Protein AF-0000000077103393 (afdb_homodimer)

Structure (mmCIF, N/CA/C/O backbone):
data_AF-0000000077103393-model_v1
#
loop_
_entity.id
_entity.type
_entity.pdbx_description
1 polymer "bis(5'-nucleosyl)-tetraphosphatase (symmetrical)"
#
loop_
_atom_site.group_PDB
_atom_site.id
_atom_site.type_symbol
_atom_site.label_atom_id
_atom_site.label_alt_id
_atom_site.label_comp_id
_atom_site.label_asym_id
_atom_site.label_entity_id
_atom_site.label_seq_id
_atom_site.pdbx_PDB_ins_code
_atom_site.Cartn_x
_atom_site.Cartn_y
_atom_site.Cartn_z
_atom_site.occupancy
_atom_site.B_iso_or_equiv
_atom_site.auth_seq_id
_atom_site.auth_comp_id
_atom_site.auth_asym_id
_atom_site.auth_atom_id
_atom_site.pdbx_PDB_model_num
ATOM 1 N N . MET A 1 1 ? 1.095 30.625 24.031 1 81.44 1 MET A N 1
ATOM 2 C CA . MET A 1 1 ? 1.632 31.484 22.984 1 81.44 1 MET A CA 1
ATOM 3 C C . MET A 1 1 ? 0.532 31.922 22.031 1 81.44 1 MET A C 1
ATOM 5 O O . MET A 1 1 ? -0.378 31.156 21.719 1 81.44 1 MET A O 1
ATOM 9 N N . LYS A 1 2 ? 0.61 33.188 21.703 1 92.56 2 LYS A N 1
ATOM 10 C CA . LYS A 1 2 ? -0.377 33.719 20.766 1 92.56 2 LYS A CA 1
ATOM 11 C C . LYS A 1 2 ? -0.047 33.312 19.328 1 92.56 2 LYS A C 1
ATOM 13 O O . LYS A 1 2 ? 1.122 33.125 18.984 1 92.56 2 LYS A O 1
ATOM 18 N N . LEU A 1 3 ? -1.068 33.094 18.578 1 95.81 3 LEU A N 1
ATOM 19 C CA . LEU A 1 3 ? -0.893 32.719 17.172 1 95.81 3 LEU A CA 1
ATOM 20 C C . LEU A 1 3 ? 0.009 33.719 16.453 1 95.81 3 LEU A C 1
ATOM 22 O O . LEU A 1 3 ? 0.812 33.344 15.602 1 95.81 3 LEU A O 1
ATOM 26 N N . THR A 1 4 ? -0.081 35 16.812 1 96.62 4 THR A N 1
ATOM 27 C CA . THR A 1 4 ? 0.738 36.031 16.203 1 96.62 4 THR A CA 1
ATOM 28 C C . THR A 1 4 ? 2.221 35.75 16.453 1 96.62 4 THR A C 1
ATOM 30 O O . THR A 1 4 ? 3.053 35.969 15.57 1 96.62 4 THR A O 1
ATOM 33 N N . ASP A 1 5 ? 2.559 35.375 17.609 1 97.19 5 ASP A N 1
ATOM 34 C CA . ASP A 1 5 ? 3.938 35.062 17.953 1 97.19 5 ASP A CA 1
ATOM 35 C C . ASP A 1 5 ? 4.418 33.812 17.203 1 97.19 5 ASP A C 1
ATOM 37 O O . ASP A 1 5 ? 5.578 33.75 16.781 1 97.19 5 ASP A O 1
ATOM 41 N N . ILE A 1 6 ? 3.541 32.875 17.078 1 98.19 6 ILE A N 1
ATOM 42 C CA . ILE A 1 6 ? 3.857 31.672 16.344 1 98.19 6 ILE A CA 1
ATOM 43 C C . ILE A 1 6 ? 4.156 32 14.891 1 98.19 6 ILE A C 1
ATOM 45 O O . ILE A 1 6 ? 5.172 31.578 14.336 1 98.19 6 ILE A O 1
ATOM 49 N N . LYS A 1 7 ? 3.299 32.812 14.297 1 98.44 7 LYS A N 1
ATOM 50 C CA . LYS A 1 7 ? 3.488 33.219 12.914 1 98.44 7 LYS A CA 1
ATOM 51 C C . LYS A 1 7 ? 4.812 33.938 12.727 1 98.44 7 LYS A C 1
ATOM 53 O O . LYS A 1 7 ? 5.52 33.719 11.742 1 98.44 7 LYS A O 1
ATOM 58 N N . LYS A 1 8 ? 5.156 34.75 13.672 1 98.19 8 LYS A N 1
ATOM 59 C CA . LYS A 1 8 ? 6.418 35.469 13.609 1 98.19 8 LYS A CA 1
ATOM 60 C C . LYS A 1 8 ? 7.609 34.531 13.664 1 98.19 8 LYS A C 1
ATOM 62 O O . LYS A 1 8 ? 8.562 34.656 12.891 1 98.19 8 LYS A O 1
ATOM 67 N N . ASP A 1 9 ? 7.551 33.625 14.578 1 98.31 9 ASP A N 1
ATOM 68 C CA . ASP A 1 9 ? 8.633 32.656 14.688 1 98.31 9 ASP A CA 1
ATOM 69 C C . ASP A 1 9 ? 8.758 31.828 13.414 1 98.31 9 ASP A C 1
ATOM 71 O O . ASP A 1 9 ? 9.859 31.594 12.93 1 98.31 9 ASP A O 1
ATOM 75 N N . LEU A 1 10 ? 7.59 31.359 12.859 1 98.56 10 LEU A N 1
ATOM 76 C CA . LEU A 1 10 ? 7.59 30.562 11.641 1 98.56 10 LEU A CA 1
ATOM 77 C C . LEU A 1 10 ? 8.164 31.344 10.469 1 98.56 10 LEU A C 1
ATOM 79 O O . LEU A 1 10 ? 8.859 30.781 9.617 1 98.56 10 LEU A O 1
ATOM 83 N N . LYS A 1 11 ? 7.84 32.625 10.43 1 98.31 11 LYS A N 1
ATOM 84 C CA . LYS A 1 11 ? 8.367 33.469 9.367 1 98.31 11 LYS A CA 1
ATOM 85 C C . LYS A 1 11 ? 9.891 33.5 9.391 1 98.31 11 LYS A C 1
ATOM 87 O O . LYS A 1 11 ? 10.531 33.594 8.344 1 98.31 11 LYS A O 1
ATOM 92 N N . ASN A 1 12 ? 10.477 33.438 10.547 1 97.69 12 ASN A N 1
ATOM 93 C CA . ASN A 1 12 ? 11.922 33.438 10.711 1 97.69 12 ASN A CA 1
ATOM 94 C C . ASN A 1 12 ? 12.523 32.062 10.453 1 97.69 12 ASN A C 1
ATOM 96 O O . ASN A 1 12 ? 13.664 31.953 10 1 97.69 12 ASN A O 1
ATOM 100 N N . ARG A 1 13 ? 11.773 31.078 10.648 1 97.25 13 ARG A N 1
ATOM 101 C CA . ARG A 1 13 ? 12.273 29.703 10.641 1 97.25 13 ARG A CA 1
ATOM 102 C C . ARG A 1 13 ? 12.148 29.094 9.25 1 97.25 13 ARG A C 1
ATOM 104 O O . ARG A 1 13 ? 12.961 28.25 8.867 1 97.25 13 ARG A O 1
ATOM 111 N N . LEU A 1 14 ? 11.148 29.469 8.523 1 98.5 14 LEU A N 1
ATOM 112 C CA . LEU A 1 14 ? 10.828 28.844 7.25 1 98.5 14 LEU A CA 1
ATOM 113 C C . LEU A 1 14 ? 11.172 29.75 6.082 1 98.5 14 LEU A C 1
ATOM 115 O O . LEU A 1 14 ? 11.172 30.984 6.227 1 98.5 14 LEU A O 1
ATOM 119 N N . SER A 1 15 ? 11.422 29.141 4.988 1 98.69 15 SER A N 1
ATOM 120 C CA . SER A 1 15 ? 11.516 29.906 3.756 1 98.69 15 SER A CA 1
ATOM 121 C C . SER A 1 15 ? 10.195 30.594 3.438 1 98.69 15 SER A C 1
ATOM 123 O O . SER A 1 15 ? 9.141 30.203 3.955 1 98.69 15 SER A O 1
ATOM 125 N N . GLU A 1 16 ? 10.25 31.609 2.637 1 98.38 16 GLU A N 1
ATOM 126 C CA . GLU A 1 16 ? 9.039 32.312 2.232 1 98.38 16 GLU A CA 1
ATOM 127 C C . GLU A 1 16 ? 8.031 31.359 1.591 1 98.38 16 GLU A C 1
ATOM 129 O O . GLU A 1 16 ? 6.832 31.438 1.879 1 98.38 16 GLU A O 1
ATOM 134 N N . ARG A 1 17 ? 8.477 30.531 0.764 1 98.19 17 ARG A N 1
ATOM 135 C CA . ARG A 1 17 ? 7.617 29.578 0.087 1 98.19 17 ARG A CA 1
ATOM 136 C C . ARG A 1 17 ? 6.91 28.672 1.092 1 98.19 17 ARG A C 1
ATOM 138 O O . ARG A 1 17 ? 5.699 28.469 1.005 1 98.19 17 ARG A O 1
ATOM 145 N N . ARG A 1 18 ? 7.672 28.125 2.027 1 98.69 18 ARG A N 1
ATOM 146 C CA . ARG A 1 18 ? 7.098 27.219 3.021 1 98.69 18 ARG A CA 1
ATOM 147 C C . ARG A 1 18 ? 6.141 27.969 3.945 1 98.69 18 ARG A C 1
ATOM 149 O O . ARG A 1 18 ? 5.129 27.422 4.379 1 98.69 18 ARG A O 1
ATOM 156 N N . TYR A 1 19 ? 6.508 29.219 4.246 1 98.69 19 TYR A N 1
ATOM 157 C CA . TYR A 1 19 ? 5.633 30.047 5.066 1 98.69 19 TYR A CA 1
ATOM 158 C C . TYR A 1 19 ? 4.289 30.266 4.383 1 98.69 19 TYR A C 1
ATOM 160 O O . TYR A 1 19 ? 3.236 30.094 5.004 1 98.69 19 TYR A O 1
ATOM 168 N N . VAL A 1 20 ? 4.324 30.594 3.148 1 98.69 20 VAL A N 1
ATOM 169 C CA . VAL A 1 20 ? 3.109 30.797 2.363 1 98.69 20 VAL A CA 1
ATOM 170 C C . VAL A 1 20 ? 2.311 29.5 2.305 1 98.69 20 VAL A C 1
ATOM 172 O O . VAL A 1 20 ? 1.085 29.5 2.447 1 98.69 20 VAL A O 1
ATOM 175 N N . HIS A 1 21 ? 2.969 28.391 2.125 1 98.75 21 HIS A N 1
ATOM 176 C CA . HIS A 1 21 ? 2.322 27.078 2.15 1 98.75 21 HIS A CA 1
ATOM 177 C C . HIS A 1 21 ? 1.614 26.844 3.479 1 98.75 21 HIS A C 1
ATOM 179 O O . HIS A 1 21 ? 0.458 26.422 3.504 1 98.75 21 HIS A O 1
ATOM 185 N N . SER A 1 22 ? 2.293 27.109 4.547 1 98.88 22 SER A N 1
ATOM 186 C CA . SER A 1 22 ? 1.713 26.906 5.871 1 98.88 22 SER A CA 1
ATOM 187 C C . SER A 1 22 ? 0.477 27.781 6.07 1 98.88 22 SER A C 1
ATOM 189 O O . SER A 1 22 ? -0.515 27.328 6.652 1 98.88 22 SER A O 1
ATOM 191 N N . ALA A 1 23 ? 0.562 29.031 5.57 1 98.88 23 ALA A N 1
ATOM 192 C CA . ALA A 1 23 ? -0.593 29.922 5.637 1 98.88 23 ALA A CA 1
ATOM 193 C C . ALA A 1 23 ? -1.772 29.359 4.855 1 98.88 23 ALA A C 1
ATOM 195 O O . ALA A 1 23 ? -2.916 29.422 5.309 1 98.88 23 ALA A O 1
ATOM 196 N N . GLY A 1 24 ? -1.471 28.859 3.701 1 98.88 24 GLY A N 1
ATOM 197 C CA . GLY A 1 24 ? -2.5 28.219 2.893 1 98.88 24 GLY A CA 1
ATOM 198 C C . GLY A 1 24 ? -3.119 27.016 3.559 1 98.88 24 GLY A C 1
ATOM 199 O O . GLY A 1 24 ? -4.332 26.812 3.486 1 98.88 24 GLY A O 1
ATOM 200 N N . VAL A 1 25 ? -2.301 26.188 4.219 1 98.94 25 VAL A N 1
ATOM 201 C CA . VAL A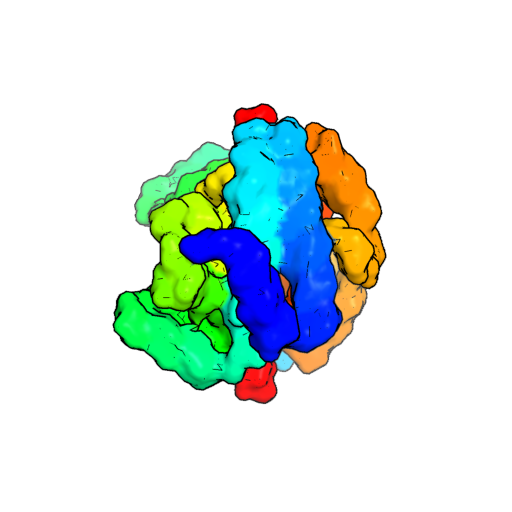 1 25 ? -2.793 25.016 4.926 1 98.94 25 VAL A CA 1
ATOM 202 C C . VAL A 1 25 ? -3.674 25.453 6.098 1 98.94 25 VAL A C 1
ATOM 204 O O . VAL A 1 25 ? -4.746 24.875 6.32 1 98.94 25 VAL A O 1
ATOM 207 N N . ALA A 1 26 ? -3.203 26.469 6.816 1 98.94 26 ALA A N 1
ATOM 208 C CA . ALA A 1 26 ? -3.971 27 7.945 1 98.94 26 ALA A CA 1
ATOM 209 C C . ALA A 1 26 ? -5.348 27.469 7.492 1 98.94 26 ALA A C 1
ATOM 211 O O . ALA A 1 26 ? -6.363 27.125 8.102 1 98.94 26 ALA A O 1
ATOM 212 N N . ALA A 1 27 ? -5.375 28.203 6.418 1 98.88 27 ALA A N 1
ATOM 213 C CA . ALA A 1 27 ? -6.637 28.719 5.895 1 98.88 27 ALA A CA 1
ATOM 214 C C . ALA A 1 27 ? -7.543 27.594 5.422 1 98.88 27 ALA A C 1
ATOM 216 O O . ALA A 1 27 ? -8.742 27.578 5.715 1 98.88 27 ALA A O 1
ATOM 217 N N . SER A 1 28 ? -7.023 26.656 4.676 1 98.94 28 SER A N 1
ATOM 218 C CA . SER A 1 28 ? -7.785 25.516 4.188 1 98.94 28 SER A CA 1
ATOM 219 C C . SER A 1 28 ? -8.32 24.672 5.34 1 98.94 28 SER A C 1
ATOM 221 O O . SER A 1 28 ? -9.461 24.219 5.301 1 98.94 28 SER A O 1
ATOM 223 N N . ALA A 1 29 ? -7.473 24.5 6.355 1 98.94 29 ALA A N 1
ATOM 224 C CA . ALA A 1 29 ? -7.883 23.734 7.527 1 98.94 29 ALA A CA 1
ATOM 225 C C . ALA A 1 29 ? -9.039 24.406 8.258 1 98.94 29 ALA A C 1
ATOM 227 O O . ALA A 1 29 ? -9.977 23.75 8.703 1 98.94 29 ALA A O 1
ATOM 228 N N . TYR A 1 30 ? -8.914 25.734 8.367 1 98.94 30 TYR A N 1
ATOM 229 C CA . TYR A 1 30 ? -9.984 26.516 8.969 1 98.94 30 TYR A CA 1
ATOM 230 C C . TYR A 1 30 ? -11.312 26.266 8.25 1 98.94 30 TYR A C 1
ATOM 232 O O . TYR A 1 30 ? -12.32 25.953 8.891 1 98.94 30 TYR A O 1
ATOM 240 N N . ILE A 1 31 ? -11.328 26.344 6.996 1 98.88 31 ILE A N 1
ATOM 241 C CA . ILE A 1 31 ? -12.523 26.219 6.168 1 98.88 31 ILE A CA 1
ATOM 242 C C . ILE A 1 31 ? -13.07 24.797 6.289 1 98.88 31 ILE A C 1
ATOM 244 O O . ILE A 1 31 ? -14.273 24.609 6.469 1 98.88 31 ILE A O 1
ATOM 248 N N . LEU A 1 32 ? -12.227 23.797 6.176 1 98.94 32 LEU A N 1
ATOM 249 C CA . LEU A 1 32 ? -12.648 22.406 6.293 1 98.94 32 LEU A CA 1
ATOM 250 C C . LEU A 1 32 ? -13.242 22.125 7.672 1 98.94 32 LEU A C 1
ATOM 252 O O . LEU A 1 32 ? -14.234 21.406 7.789 1 98.94 32 LEU A O 1
ATOM 256 N N . ALA A 1 33 ? -12.57 22.688 8.719 1 98.88 33 ALA A N 1
ATOM 257 C CA . ALA A 1 33 ? -13.062 22.5 10.086 1 98.88 33 ALA A CA 1
ATOM 258 C C . ALA A 1 33 ? -14.469 23.062 10.242 1 98.88 33 ALA A C 1
ATOM 260 O O . ALA A 1 33 ? -15.328 22.453 10.883 1 98.88 33 ALA A O 1
ATOM 261 N N . GLU A 1 34 ? -14.664 24.219 9.688 1 98.81 34 GLU A N 1
ATOM 262 C CA . GLU A 1 34 ? -16 24.812 9.711 1 98.81 34 GLU A CA 1
ATOM 263 C C . GLU A 1 34 ? -17.016 23.891 9.031 1 98.81 34 GLU A C 1
ATOM 265 O O . GLU A 1 34 ? -18.109 23.672 9.555 1 98.81 34 GLU A O 1
ATOM 270 N N . LYS A 1 35 ? -16.703 23.422 7.992 1 98.69 35 LYS A N 1
ATOM 271 C CA . LYS A 1 35 ? -17.609 22.625 7.172 1 98.69 35 LYS A CA 1
ATOM 272 C C . LYS A 1 35 ? -17.922 21.281 7.836 1 98.69 35 LYS A C 1
ATOM 274 O O . LYS A 1 35 ? -19.062 20.812 7.781 1 98.69 35 LYS A O 1
ATOM 279 N N . TYR A 1 36 ? -16.969 20.656 8.414 1 98.69 36 TYR A N 1
ATOM 280 C CA . TYR A 1 36 ? -17.141 19.266 8.836 1 98.69 36 TYR A CA 1
ATOM 281 C C . TYR A 1 36 ? -17.297 19.172 10.344 1 98.69 36 TYR A C 1
ATOM 283 O O . TYR A 1 36 ? -17.312 18.078 10.906 1 98.69 36 TYR A O 1
ATOM 291 N N . GLY A 1 37 ? -17.344 20.312 11.023 1 98.5 37 GLY A N 1
ATOM 292 C CA . GLY A 1 37 ? -17.781 20.328 12.414 1 98.5 37 GLY A CA 1
ATOM 293 C C . GLY A 1 37 ? -16.641 20.156 13.398 1 98.5 37 GLY A C 1
ATOM 294 O O . GLY A 1 37 ? -16.75 19.406 14.359 1 98.5 37 GLY A O 1
ATOM 295 N N . TYR A 1 38 ? -15.516 20.828 13.141 1 98.69 38 TYR A N 1
ATOM 296 C CA . TYR A 1 38 ? -14.414 20.906 14.102 1 98.69 38 TYR A CA 1
ATOM 297 C C . TYR A 1 38 ? -14.148 22.344 14.5 1 98.69 38 TYR A C 1
ATOM 299 O O . TYR A 1 38 ? -14.672 23.281 13.883 1 98.69 38 TYR A O 1
ATOM 307 N N . ASN A 1 39 ? -13.438 22.531 15.57 1 98.75 39 ASN A N 1
ATOM 308 C CA . ASN A 1 39 ? -13.039 23.875 15.984 1 98.75 39 ASN A CA 1
ATOM 309 C C . ASN A 1 39 ? -12.102 24.516 14.969 1 98.75 39 ASN A C 1
ATOM 311 O O . ASN A 1 39 ? -10.953 24.094 14.82 1 98.75 39 ASN A O 1
ATOM 315 N N . PRO A 1 40 ? -12.555 25.5 14.25 1 98.81 40 PRO A N 1
ATOM 316 C CA . PRO A 1 40 ? -11.766 26.078 13.164 1 98.81 40 PRO A CA 1
ATOM 317 C C . PRO A 1 40 ? -10.453 26.688 13.648 1 98.81 40 PRO A C 1
ATOM 319 O O . PRO A 1 40 ? -9.438 26.625 12.953 1 98.81 40 PRO A O 1
ATOM 322 N N . LYS A 1 41 ? -10.461 27.312 14.789 1 98.56 41 LYS A N 1
ATOM 323 C CA . LYS A 1 41 ? -9.258 27.969 15.297 1 98.56 41 LYS A CA 1
ATOM 324 C C . LYS A 1 41 ? -8.188 26.938 15.648 1 98.56 41 LYS A C 1
ATOM 326 O O . LYS A 1 41 ? -6.992 27.188 15.453 1 98.56 41 LYS A O 1
ATOM 331 N N . LYS A 1 42 ? -8.625 25.812 16.188 1 98.5 42 LYS A N 1
ATOM 332 C CA . LYS A 1 42 ? -7.695 24.719 16.453 1 98.5 42 LYS A CA 1
ATOM 333 C C . LYS A 1 42 ? -7.102 24.172 15.148 1 98.5 42 LYS A C 1
ATOM 335 O O . LYS A 1 42 ? -5.898 23.922 15.07 1 98.5 42 LYS A O 1
ATOM 340 N N . ALA A 1 43 ? -7.941 24.031 14.148 1 98.94 43 ALA A N 1
ATOM 341 C CA . ALA A 1 43 ? -7.484 23.547 12.852 1 98.94 43 ALA A CA 1
ATOM 342 C C . ALA A 1 43 ? -6.5 24.516 12.211 1 98.94 43 ALA A C 1
ATOM 344 O O . ALA A 1 43 ? -5.484 24.109 11.648 1 98.94 43 ALA A O 1
ATOM 345 N N . GLU A 1 44 ? -6.844 25.797 12.305 1 98.94 44 GLU A N 1
ATOM 346 C CA . GLU A 1 44 ? -5.953 26.828 11.789 1 98.94 44 GLU A CA 1
ATOM 347 C C . GLU A 1 44 ? -4.578 26.75 12.445 1 98.94 44 GLU A C 1
ATOM 349 O O . GLU A 1 44 ? -3.553 26.797 11.766 1 98.94 44 GLU A O 1
ATOM 354 N N . LEU A 1 45 ? -4.605 26.625 13.734 1 98.88 45 LEU A N 1
ATOM 355 C CA . LEU A 1 45 ? -3.361 26.547 14.492 1 98.88 45 LEU A CA 1
ATOM 356 C C . LEU A 1 45 ? -2.537 25.344 14.062 1 98.88 45 LEU A C 1
ATOM 358 O O . LEU A 1 45 ? -1.333 25.453 13.828 1 98.88 45 LEU A O 1
ATOM 362 N N . ALA A 1 46 ? -3.148 24.172 13.93 1 98.94 46 ALA A N 1
ATOM 363 C CA . ALA A 1 46 ? -2.467 22.969 13.469 1 98.94 46 ALA A CA 1
ATOM 364 C C . ALA A 1 46 ? -1.896 23.172 12.07 1 98.94 46 ALA A C 1
ATOM 366 O O . ALA A 1 46 ? -0.785 22.719 11.773 1 98.94 46 ALA A O 1
ATOM 367 N N . GLY A 1 47 ? -2.668 23.812 11.219 1 98.94 47 GLY A N 1
ATOM 368 C CA . GLY A 1 47 ? -2.211 24.109 9.867 1 98.94 47 GLY A CA 1
ATOM 369 C C . GLY A 1 47 ? -0.946 24.953 9.836 1 98.94 47 GLY A C 1
ATOM 370 O O . GLY A 1 47 ? -0.021 24.656 9.07 1 98.94 47 GLY A O 1
ATOM 371 N N . TRP A 1 48 ? -0.893 25.969 10.68 1 98.88 48 TRP A N 1
ATOM 372 C CA . TRP A 1 48 ? 0.294 26.812 10.766 1 98.88 48 TRP A CA 1
ATOM 373 C C . TRP A 1 48 ? 1.504 26 11.227 1 98.88 48 TRP A C 1
ATOM 375 O O . TRP A 1 48 ? 2.619 26.219 10.75 1 98.88 48 TRP A O 1
ATOM 385 N N . LEU A 1 49 ? 1.312 25.031 12.047 1 98.88 49 LEU A N 1
ATOM 386 C CA . LEU A 1 49 ? 2.424 24.391 12.758 1 98.88 49 LEU A CA 1
ATOM 387 C C . LEU A 1 49 ? 2.82 23.078 12.086 1 98.88 49 LEU A C 1
ATOM 389 O O . LEU A 1 49 ? 3.875 22.516 12.391 1 98.88 49 LEU A O 1
ATOM 393 N N . HIS A 1 50 ? 2.021 22.547 11.125 1 98.94 50 HIS A N 1
ATOM 394 C CA . HIS A 1 50 ? 2.209 21.188 10.641 1 98.94 50 HIS A CA 1
ATOM 395 C C . HIS A 1 50 ? 3.615 20.984 10.086 1 98.94 50 HIS A C 1
ATOM 397 O O . HIS A 1 50 ? 4.199 19.906 10.227 1 98.94 50 HIS A O 1
ATOM 403 N N . ASP A 1 51 ? 4.164 22.031 9.539 1 98.81 51 ASP A N 1
ATOM 404 C CA . ASP A 1 51 ? 5.453 21.953 8.852 1 98.81 51 ASP A CA 1
ATOM 405 C C . ASP A 1 51 ? 6.52 22.75 9.609 1 98.81 51 ASP A C 1
ATOM 407 O O . ASP A 1 51 ? 7.516 23.188 9.023 1 98.81 51 ASP A O 1
ATOM 411 N N . CYS A 1 52 ? 6.418 22.969 10.922 1 98.75 52 CYS A N 1
ATOM 412 C CA . CYS A 1 52 ? 7.336 23.797 11.68 1 98.75 52 CYS A CA 1
ATOM 413 C C . CYS A 1 52 ? 8.727 23.188 11.727 1 98.75 52 CYS A C 1
ATOM 415 O O . CYS A 1 52 ? 9.719 23.891 11.93 1 98.75 52 CYS A O 1
ATOM 417 N N . ALA A 1 53 ? 8.828 21.906 11.438 1 98.75 53 ALA A N 1
ATOM 418 C CA . ALA A 1 53 ? 10.133 21.234 11.461 1 98.75 53 ALA A CA 1
ATOM 419 C C . ALA A 1 53 ? 10.594 20.891 10.047 1 98.75 53 ALA A C 1
ATOM 421 O O . ALA A 1 53 ? 11.672 20.312 9.867 1 98.75 53 ALA A O 1
ATOM 422 N N . LYS A 1 54 ? 9.828 21.203 9.008 1 98.62 54 LYS A N 1
ATOM 423 C CA . LYS A 1 54 ? 9.992 20.703 7.641 1 98.62 54 LYS A CA 1
ATOM 424 C C . LYS A 1 54 ? 11.375 21.031 7.098 1 98.62 54 LYS A C 1
ATOM 426 O O . LYS A 1 54 ? 11.953 20.25 6.336 1 98.62 54 LYS A O 1
ATOM 431 N N . GLU A 1 55 ? 11.922 22.156 7.441 1 98.69 55 GLU A N 1
ATOM 432 C CA . GLU A 1 55 ? 13.156 22.609 6.801 1 98.69 55 GLU A CA 1
ATOM 433 C C . GLU A 1 55 ? 14.352 22.453 7.738 1 98.69 55 GLU A C 1
ATOM 435 O O . GLU A 1 55 ? 15.406 23.047 7.508 1 98.69 55 GLU A O 1
ATOM 440 N N . MET A 1 56 ? 14.195 21.672 8.82 1 98.31 56 MET A N 1
ATOM 441 C CA . MET A 1 56 ? 15.305 21.297 9.695 1 98.31 56 MET A CA 1
ATOM 442 C C . MET A 1 56 ? 16.156 20.188 9.07 1 98.31 56 MET A C 1
ATOM 444 O O . MET A 1 56 ? 15.664 19.438 8.234 1 98.31 56 MET A O 1
ATOM 448 N N . LYS A 1 57 ? 17.438 20.156 9.484 1 98.25 57 LYS A N 1
ATOM 449 C CA . LYS A 1 57 ? 18.312 19.062 9.078 1 98.25 57 LYS A CA 1
ATOM 450 C C . LYS A 1 57 ? 17.844 17.75 9.719 1 98.25 57 LYS A C 1
ATOM 452 O O . LYS A 1 57 ? 17.281 17.75 10.805 1 98.25 57 LYS A O 1
ATOM 457 N N . LEU A 1 58 ? 18.062 16.703 9.016 1 98.69 58 LEU A N 1
ATOM 458 C CA . LEU A 1 58 ? 17.672 15.383 9.508 1 98.69 58 LEU A CA 1
ATOM 459 C C . LEU A 1 58 ? 18.219 15.141 10.914 1 98.69 58 LEU A C 1
ATOM 461 O O . LEU A 1 58 ? 17.484 14.703 11.805 1 98.69 58 LEU A O 1
ATOM 465 N N . GLU A 1 59 ? 19.469 15.469 11.117 1 98.56 59 GLU A N 1
ATOM 466 C CA . GLU A 1 59 ? 20.125 15.227 12.398 1 98.56 59 GLU A CA 1
ATOM 467 C C . GLU A 1 59 ? 19.453 16.016 13.516 1 98.56 59 GLU A C 1
ATOM 469 O O . GLU A 1 59 ? 19.344 15.539 14.648 1 98.56 59 GLU A O 1
ATOM 474 N N . GLU A 1 60 ? 19.031 17.219 13.242 1 98.62 60 GLU A N 1
ATOM 475 C CA . GLU A 1 60 ? 18.328 18.047 14.227 1 98.62 60 GLU A CA 1
ATOM 476 C C . GLU A 1 60 ? 17 17.422 14.625 1 98.62 60 GLU A C 1
ATOM 478 O O . GLU A 1 60 ? 16.641 17.422 15.805 1 98.62 60 GLU A O 1
ATOM 483 N N . MET A 1 61 ? 16.312 16.953 13.625 1 98.75 61 MET A N 1
ATOM 484 C CA . MET A 1 61 ? 15.039 16.297 13.898 1 98.75 61 MET A CA 1
ATOM 485 C C . MET A 1 61 ? 15.242 15.031 14.727 1 98.75 61 MET A C 1
ATOM 487 O O . MET A 1 61 ? 14.477 14.75 15.648 1 98.75 61 MET A O 1
ATOM 491 N N . GLN A 1 62 ? 16.25 14.258 14.359 1 98.62 62 GLN A N 1
ATOM 492 C CA . GLN A 1 62 ? 16.562 13.055 15.117 1 98.62 62 GLN A CA 1
ATOM 493 C C . GLN A 1 62 ? 16.891 13.391 16.578 1 98.62 62 GLN A C 1
ATOM 495 O O . GLN A 1 62 ? 16.469 12.672 17.484 1 98.62 62 GLN A O 1
ATOM 500 N N . ASP A 1 63 ? 17.609 14.492 16.797 1 98.5 63 ASP A N 1
ATOM 501 C CA . ASP A 1 63 ? 17.922 14.938 18.156 1 98.5 63 ASP A CA 1
ATOM 502 C C . ASP A 1 63 ? 16.656 15.242 18.938 1 98.5 63 ASP A C 1
ATOM 504 O O . ASP A 1 63 ? 16.531 14.867 20.109 1 98.5 63 ASP A O 1
ATOM 508 N N . ILE A 1 64 ? 15.75 15.914 18.312 1 98.31 64 ILE A N 1
ATOM 509 C CA . ILE A 1 64 ? 14.477 16.25 18.938 1 98.31 64 ILE A CA 1
ATOM 510 C C . ILE A 1 64 ? 13.75 14.984 19.359 1 98.31 64 ILE A C 1
ATOM 512 O O . ILE A 1 64 ? 13.258 14.883 20.484 1 98.31 64 ILE A O 1
ATOM 516 N N . ILE A 1 65 ? 13.68 13.992 18.453 1 98.06 65 ILE A N 1
ATOM 517 C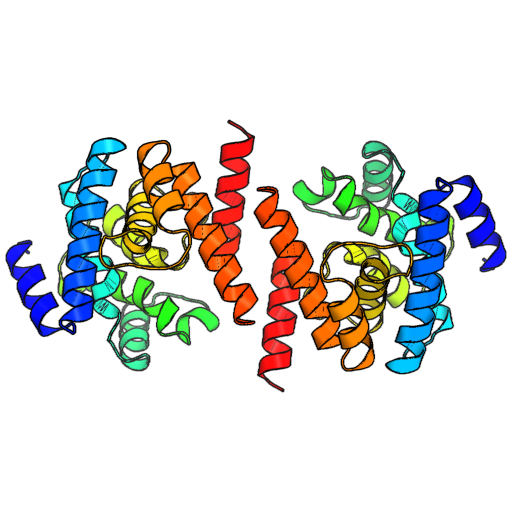 CA . ILE A 1 65 ? 13.023 12.711 18.688 1 98.06 65 ILE A CA 1
ATOM 518 C C . ILE A 1 65 ? 13.703 11.992 19.844 1 98.06 65 ILE A C 1
ATOM 520 O O . ILE A 1 65 ? 13.031 11.477 20.75 1 98.06 65 ILE A O 1
ATOM 524 N N . ASP A 1 66 ? 15 12.023 19.875 1 97.81 66 ASP A N 1
ATOM 525 C CA . ASP A 1 66 ? 15.789 11.336 20.891 1 97.81 66 ASP A CA 1
ATOM 526 C C . ASP A 1 66 ? 15.602 12 22.25 1 97.81 66 ASP A C 1
ATOM 528 O O . ASP A 1 66 ? 15.477 11.32 23.281 1 97.81 66 ASP A O 1
ATOM 532 N N . GLU A 1 67 ? 15.594 13.281 22.281 1 97.56 67 GLU A N 1
ATOM 533 C CA . GLU A 1 67 ? 15.469 14.047 23.516 1 97.56 67 GLU A CA 1
ATOM 534 C C . GLU A 1 67 ? 14.148 13.742 24.219 1 97.56 67 GLU A C 1
ATOM 536 O O . GLU A 1 67 ? 14.078 13.781 25.453 1 97.56 67 GLU A O 1
ATOM 541 N N . GLN A 1 68 ? 13.156 13.438 23.469 1 97.31 68 GLN A N 1
ATOM 542 C CA . GLN A 1 68 ? 11.852 13.156 24.062 1 97.31 68 GLN A CA 1
ATOM 543 C C . GLN A 1 68 ? 11.609 11.648 24.172 1 97.31 68 GLN A C 1
ATOM 545 O O . GLN A 1 68 ? 10.508 11.211 24.516 1 97.31 68 GLN A O 1
ATOM 550 N N . ASN A 1 69 ? 12.562 10.812 23.797 1 96.81 69 ASN A N 1
ATOM 551 C CA . ASN A 1 69 ? 12.531 9.352 23.859 1 96.81 69 ASN A CA 1
ATOM 552 C C . ASN A 1 69 ? 11.375 8.781 23.031 1 96.81 69 ASN A C 1
ATOM 554 O O . ASN A 1 69 ? 10.719 7.828 23.453 1 96.81 69 ASN A O 1
ATOM 558 N N . LEU A 1 70 ? 11.094 9.516 21.969 1 96.62 70 LEU A N 1
ATOM 559 C CA . LEU A 1 70 ? 10.07 9 21.078 1 96.62 70 LEU A CA 1
ATOM 560 C C . LEU A 1 70 ? 10.625 7.875 20.203 1 96.62 70 LEU A C 1
ATOM 562 O O . LEU A 1 70 ? 11.688 8.023 19.594 1 96.62 70 LEU A O 1
ATOM 566 N N . GLN A 1 71 ? 9.922 6.785 20.219 1 96.12 71 GLN A N 1
ATOM 567 C CA . GLN A 1 71 ? 10.352 5.656 19.406 1 96.12 71 GLN A CA 1
ATOM 568 C C . GLN A 1 71 ? 9.703 5.688 18.016 1 96.12 71 GLN A C 1
ATOM 570 O O . GLN A 1 71 ? 8.477 5.742 17.906 1 96.12 71 GLN A O 1
ATOM 575 N N . VAL A 1 72 ? 10.523 5.785 16.938 1 96.38 72 VAL A N 1
ATOM 576 C CA . VAL A 1 72 ? 10.102 5.633 15.555 1 96.38 72 VAL A CA 1
ATOM 577 C C . VAL A 1 72 ? 10.938 4.543 14.875 1 96.38 72 VAL A C 1
ATOM 579 O O . VAL A 1 72 ? 12.016 4.195 15.352 1 96.38 72 VAL A O 1
ATOM 582 N N . ASP A 1 73 ? 10.383 3.906 13.883 1 96.69 73 ASP A N 1
ATOM 583 C CA . ASP A 1 73 ? 11.156 2.871 13.203 1 96.69 73 ASP A CA 1
ATOM 584 C C . ASP A 1 73 ? 12.305 3.48 12.398 1 96.69 73 ASP A C 1
ATOM 586 O O . ASP A 1 73 ? 12.383 4.699 12.258 1 96.69 73 ASP A O 1
ATOM 590 N N . GLU A 1 74 ? 13.211 2.697 11.977 1 96 74 GLU A N 1
ATOM 591 C CA . GLU A 1 74 ? 14.438 3.152 11.328 1 96 74 GLU A CA 1
ATOM 592 C C . GLU A 1 74 ? 14.133 3.863 10.008 1 96 74 GLU A C 1
ATOM 594 O O . GLU A 1 74 ? 14.828 4.812 9.641 1 96 74 GLU A O 1
ATOM 599 N N . TYR A 1 75 ? 13.133 3.43 9.305 1 96.06 75 TYR A N 1
ATOM 600 C CA . TYR A 1 75 ? 12.812 4.07 8.039 1 96.06 75 TYR A CA 1
ATOM 601 C C . TYR A 1 75 ? 12.383 5.52 8.25 1 96.06 75 TYR A C 1
ATOM 603 O O . TYR A 1 75 ? 12.922 6.43 7.621 1 96.06 75 TYR A O 1
ATOM 611 N N . MET A 1 76 ? 11.453 5.746 9.133 1 97.44 76 MET A N 1
ATOM 612 C CA . MET A 1 76 ? 11.016 7.102 9.453 1 97.44 76 MET A CA 1
ATOM 613 C C . MET A 1 76 ? 12.172 7.934 10 1 97.44 76 MET A C 1
ATOM 615 O O . MET A 1 76 ? 12.352 9.086 9.609 1 97.44 76 MET A O 1
ATOM 619 N N . ARG A 1 77 ? 12.945 7.324 10.875 1 97.88 77 ARG A N 1
ATOM 620 C CA . ARG A 1 77 ? 14.047 8.031 11.516 1 97.88 77 ARG A CA 1
ATOM 621 C C . ARG A 1 77 ? 15.031 8.57 10.477 1 97.88 77 ARG A C 1
ATOM 623 O O . ARG A 1 77 ? 15.625 9.625 10.672 1 97.88 77 ARG A O 1
ATOM 630 N N . SER A 1 78 ? 15.133 7.855 9.383 1 97.44 78 SER A N 1
ATOM 631 C CA . SER A 1 78 ? 16.156 8.188 8.398 1 97.44 78 SER A CA 1
ATOM 632 C C . SER A 1 78 ? 15.578 9.047 7.277 1 97.44 78 SER A C 1
ATOM 634 O O . SER A 1 78 ? 16.297 9.422 6.344 1 97.44 78 SER A O 1
ATOM 636 N N . SER A 1 79 ? 14.328 9.359 7.312 1 97.69 79 SER A N 1
ATOM 637 C CA . SER A 1 79 ? 13.656 10.117 6.258 1 97.69 79 SER A CA 1
ATOM 638 C C . SER A 1 79 ? 13.281 11.516 6.734 1 97.69 79 SER A C 1
ATOM 640 O O . SER A 1 79 ? 12.352 11.68 7.531 1 97.69 79 SER A O 1
ATOM 642 N N . ARG A 1 80 ? 13.906 12.508 6.211 1 97.44 80 ARG A N 1
ATOM 643 C CA . ARG A 1 80 ? 13.57 13.883 6.551 1 97.44 80 ARG A CA 1
ATOM 644 C C . ARG A 1 80 ? 12.109 14.188 6.227 1 97.44 80 ARG A C 1
ATOM 646 O O . ARG A 1 80 ? 11.414 14.836 7.008 1 97.44 80 ARG A O 1
ATOM 653 N N . ALA A 1 81 ? 11.672 13.617 5.09 1 97.12 81 ALA A N 1
ATOM 654 C CA . ALA A 1 81 ? 10.312 13.852 4.605 1 97.12 81 ALA A CA 1
ATOM 655 C C . ALA A 1 81 ? 9.273 13.328 5.598 1 97.12 81 ALA A C 1
ATOM 657 O O . ALA A 1 81 ? 8.219 13.938 5.785 1 97.12 81 ALA A O 1
ATOM 658 N N . LEU A 1 82 ? 9.617 12.25 6.242 1 98.38 82 LEU A N 1
ATOM 659 C CA . LEU A 1 82 ? 8.656 11.641 7.152 1 98.38 82 LEU A CA 1
ATOM 660 C C . LEU A 1 82 ? 8.859 12.141 8.578 1 98.38 82 LEU A C 1
ATOM 662 O O . LEU A 1 82 ? 7.898 12.305 9.328 1 98.38 82 LEU A O 1
ATOM 666 N N . LEU A 1 83 ? 10.109 12.438 8.914 1 98.75 83 LEU A N 1
ATOM 667 C CA . LEU A 1 83 ? 10.453 12.688 10.312 1 98.75 83 LEU A CA 1
ATOM 668 C C . LEU A 1 83 ? 10 14.078 10.742 1 98.75 83 LEU A C 1
ATOM 670 O O . LEU A 1 83 ? 9.867 14.352 11.945 1 98.75 83 LEU A O 1
ATOM 674 N N . HIS A 1 84 ? 9.742 14.953 9.773 1 98.81 84 HIS A N 1
ATOM 675 C CA . HIS A 1 84 ? 9.359 16.312 10.164 1 98.81 84 HIS A CA 1
ATOM 676 C C . HIS A 1 84 ? 8 16.328 10.859 1 98.81 84 HIS A C 1
ATOM 678 O O . HIS A 1 84 ? 7.711 17.234 11.633 1 98.81 84 HIS A O 1
ATOM 684 N N . GLY A 1 85 ? 7.121 15.344 10.562 1 98.69 85 GLY A N 1
ATOM 685 C CA . GLY A 1 85 ? 5.859 15.242 11.281 1 98.69 85 GLY A CA 1
ATOM 686 C C . GLY A 1 85 ? 6.031 15.039 12.773 1 98.69 85 GLY A C 1
ATOM 687 O O . GLY A 1 85 ? 5.656 15.898 13.57 1 98.69 85 GLY A O 1
ATOM 688 N N . PRO A 1 86 ? 6.652 13.898 13.125 1 98.75 86 PRO A N 1
ATOM 689 C CA . PRO A 1 86 ? 6.926 13.633 14.547 1 98.75 86 PRO A CA 1
ATOM 690 C C . PRO A 1 86 ? 7.73 14.75 15.203 1 98.75 86 PRO A C 1
ATOM 692 O O . PRO A 1 86 ? 7.406 15.18 16.312 1 98.75 86 PRO A O 1
ATOM 695 N N . ALA A 1 87 ? 8.766 15.219 14.57 1 98.75 87 ALA A N 1
ATOM 696 C CA . ALA A 1 87 ? 9.57 16.297 15.125 1 98.75 87 ALA A CA 1
ATOM 697 C C . ALA A 1 87 ? 8.742 17.562 15.328 1 98.75 87 ALA A C 1
ATOM 699 O O . ALA A 1 87 ? 8.836 18.219 16.375 1 98.75 87 ALA A O 1
ATOM 700 N N . GLY A 1 88 ? 7.949 17.875 14.305 1 98.81 88 GLY A N 1
ATOM 701 C CA . GLY A 1 88 ? 7.07 19.031 14.406 1 98.81 88 GLY A CA 1
ATOM 702 C C . GLY A 1 88 ? 6.059 18.906 15.539 1 98.81 88 GLY A C 1
ATOM 703 O O . GLY A 1 88 ? 5.75 19.906 16.203 1 98.81 88 GLY A O 1
ATOM 704 N N . SER A 1 89 ? 5.551 17.734 15.711 1 98.81 89 SER A N 1
ATOM 705 C CA . SER A 1 89 ? 4.613 17.484 16.797 1 98.81 89 SER A CA 1
ATOM 706 C C . SER A 1 89 ? 5.254 17.766 18.156 1 98.81 89 SER A C 1
ATOM 708 O O . SER A 1 89 ? 4.633 18.375 19.016 1 98.81 89 SER A O 1
ATOM 710 N N . ILE A 1 90 ? 6.453 17.312 18.359 1 98.62 90 ILE A N 1
ATOM 711 C CA . ILE A 1 90 ? 7.188 17.562 19.594 1 98.62 90 ILE A CA 1
ATOM 712 C C . ILE A 1 90 ? 7.445 19.062 19.75 1 98.62 90 ILE A C 1
ATOM 714 O O . ILE A 1 90 ? 7.258 19.609 20.844 1 98.62 90 ILE A O 1
ATOM 718 N N . MET A 1 91 ? 7.871 19.766 18.703 1 98.56 91 MET A N 1
ATOM 719 C CA . MET A 1 91 ? 8.125 21.203 18.75 1 98.56 91 MET A CA 1
ATOM 720 C C . MET A 1 91 ? 6.859 21.969 19.109 1 98.56 91 MET A C 1
ATOM 722 O O . MET A 1 91 ? 6.918 22.953 19.859 1 98.56 91 MET A O 1
ATOM 726 N N . ALA A 1 92 ? 5.723 21.469 18.531 1 98.5 92 ALA A N 1
ATOM 727 C CA . ALA A 1 92 ? 4.453 22.109 18.875 1 98.5 92 ALA A CA 1
ATOM 728 C C . ALA A 1 92 ? 4.262 22.156 20.391 1 98.5 92 ALA A C 1
ATOM 730 O O . ALA A 1 92 ? 3.863 23.172 20.953 1 98.5 92 ALA A O 1
ATOM 731 N N . LYS A 1 93 ? 4.629 21.109 21.031 1 97.81 93 LYS A N 1
ATOM 732 C CA . LYS A 1 93 ? 4.484 21 22.484 1 97.81 93 LYS A CA 1
ATOM 733 C C . LYS A 1 93 ? 5.582 21.766 23.203 1 97.81 93 LYS A C 1
ATOM 735 O O . LYS A 1 93 ? 5.297 22.609 24.062 1 97.81 93 LYS A O 1
ATOM 740 N N . THR A 1 94 ? 6.781 21.641 22.859 1 97.56 94 THR A N 1
ATOM 741 C CA . THR A 1 94 ? 7.91 22.062 23.688 1 97.56 94 THR A CA 1
ATOM 742 C C . THR A 1 94 ? 8.297 23.5 23.375 1 97.56 94 THR A C 1
ATOM 744 O O . THR A 1 94 ? 8.781 24.219 24.25 1 97.56 94 THR A O 1
ATOM 747 N N . ILE A 1 95 ? 8.141 23.906 22.156 1 97.31 95 ILE A N 1
ATOM 748 C CA . ILE A 1 95 ? 8.555 25.25 21.75 1 97.31 95 ILE A CA 1
ATOM 749 C C . ILE A 1 95 ? 7.344 26.172 21.75 1 97.31 95 ILE A C 1
ATOM 751 O O . ILE A 1 95 ? 7.414 27.297 22.266 1 97.31 95 ILE A O 1
ATOM 755 N N . TYR A 1 96 ? 6.258 25.625 21.281 1 98.19 96 TYR A N 1
ATOM 756 C CA . TYR A 1 96 ? 5.129 26.516 21.062 1 98.19 96 TYR A CA 1
ATOM 757 C C . TYR A 1 96 ? 4.082 26.344 22.156 1 98.19 96 TYR A C 1
ATOM 759 O O . TYR A 1 96 ? 3.072 27.047 22.188 1 98.19 96 TYR A O 1
ATOM 767 N N . GLY A 1 97 ? 4.188 25.344 23 1 97.56 97 GLY A N 1
ATOM 768 C CA . GLY A 1 97 ? 3.361 25.188 24.188 1 97.56 97 GLY A CA 1
ATOM 769 C C . GLY A 1 97 ? 1.996 24.594 23.891 1 97.56 97 GLY A C 1
ATOM 770 O O . GLY A 1 97 ? 1.05 24.797 24.656 1 97.56 97 GLY A O 1
ATOM 771 N N . ILE A 1 98 ? 1.827 23.953 22.797 1 98 98 ILE A N 1
ATOM 772 C CA . ILE A 1 98 ? 0.554 23.328 22.438 1 98 98 ILE A CA 1
ATOM 773 C C . ILE A 1 98 ? 0.346 22.062 23.25 1 98 98 ILE A C 1
ATOM 775 O O . ILE A 1 98 ? 1.097 21.094 23.094 1 98 98 ILE A O 1
ATOM 779 N N . LYS A 1 99 ? -0.675 22.016 24.047 1 96.56 99 LYS A N 1
ATOM 780 C CA . LYS A 1 99 ? -0.951 20.859 24.922 1 96.56 99 LYS A CA 1
ATOM 781 C C . LYS A 1 99 ? -2.074 20 24.344 1 96.56 99 LYS A C 1
ATOM 783 O O . LYS A 1 99 ? -2.285 18.875 24.781 1 96.56 99 LYS A O 1
ATOM 788 N N . ASP A 1 100 ? -2.809 20.578 23.422 1 98 100 ASP A N 1
ATOM 789 C CA . ASP A 1 100 ? -3.92 19.859 22.797 1 98 100 ASP A CA 1
ATOM 790 C C . ASP A 1 100 ? -3.428 18.641 22.016 1 98 100 ASP A C 1
ATOM 792 O O . ASP A 1 100 ? -2.729 18.781 21.016 1 98 100 ASP A O 1
ATOM 796 N N . ARG A 1 101 ? -3.879 17.469 22.344 1 98.06 101 ARG A N 1
ATOM 797 C CA . ARG A 1 101 ? -3.391 16.219 21.766 1 98.06 101 ARG A CA 1
ATOM 798 C C . ARG A 1 101 ? -3.875 16.062 20.328 1 98.06 101 ARG A C 1
ATOM 800 O O . ARG A 1 101 ? -3.17 15.492 19.484 1 98.06 101 ARG A O 1
ATOM 807 N N . ASP A 1 102 ? -5.043 16.578 20.047 1 98.56 102 ASP A N 1
ATOM 808 C CA . ASP A 1 102 ? -5.543 16.5 18.688 1 98.56 102 ASP A CA 1
ATOM 809 C C . ASP A 1 102 ? -4.633 17.266 17.719 1 98.56 102 ASP A C 1
ATOM 811 O O . ASP A 1 102 ? -4.34 16.781 16.625 1 98.56 102 ASP A O 1
ATOM 815 N N . ILE A 1 103 ? -4.195 18.422 18.188 1 98.81 103 ILE A N 1
ATOM 816 C CA . ILE A 1 103 ? -3.305 19.234 17.359 1 98.81 103 ILE A CA 1
ATOM 817 C C . ILE A 1 103 ? -1.968 18.516 17.188 1 98.81 103 ILE A C 1
ATOM 819 O O . ILE A 1 103 ? -1.472 18.375 16.062 1 98.81 103 ILE A O 1
ATOM 823 N N . GLN A 1 104 ? -1.462 17.969 18.266 1 98.69 104 GLN A N 1
ATOM 824 C CA . GLN A 1 104 ? -0.185 17.266 18.219 1 98.69 104 GLN A CA 1
ATOM 825 C C . GLN A 1 104 ? -0.267 16.047 17.281 1 98.69 104 GLN A C 1
ATOM 827 O O . GLN A 1 104 ? 0.623 15.836 16.469 1 98.69 104 GLN A O 1
ATOM 832 N N . ASN A 1 105 ? -1.33 15.328 17.375 1 98.69 105 ASN A N 1
ATOM 833 C CA . ASN A 1 105 ? -1.521 14.148 16.547 1 98.69 105 ASN A CA 1
ATOM 834 C C . ASN A 1 105 ? -1.644 14.523 15.062 1 98.69 105 ASN A C 1
ATOM 836 O O . ASN A 1 105 ? -1.059 13.867 14.203 1 98.69 105 ASN A O 1
ATOM 840 N N . SER A 1 106 ? -2.436 15.555 14.773 1 98.88 106 SER A N 1
ATOM 841 C CA . SER A 1 106 ? -2.643 15.953 13.383 1 98.88 106 SER A CA 1
ATOM 842 C C . SER A 1 106 ? -1.333 16.375 12.727 1 98.88 106 SER A C 1
ATOM 844 O O . SER A 1 106 ? -1.129 16.156 11.531 1 98.88 106 SER A O 1
ATOM 846 N N . ILE A 1 107 ? -0.417 16.953 13.508 1 98.88 107 ILE A N 1
ATOM 847 C CA . ILE A 1 107 ? 0.895 17.344 13 1 98.88 107 ILE A CA 1
ATOM 848 C C . ILE A 1 107 ? 1.764 16.109 12.812 1 98.88 107 ILE A C 1
ATOM 850 O O . ILE A 1 107 ? 2.398 15.945 11.766 1 98.88 107 ILE A O 1
ATOM 854 N N . PHE A 1 108 ? 1.726 15.211 13.742 1 98.81 108 PHE A N 1
ATOM 855 C CA . PHE A 1 108 ? 2.531 13.992 13.734 1 98.81 108 PHE A CA 1
ATOM 856 C C . PHE A 1 108 ? 2.254 13.172 12.484 1 98.81 108 PHE A C 1
ATOM 858 O O . PHE A 1 108 ? 3.184 12.695 11.828 1 98.81 108 PHE A O 1
ATOM 865 N N . PHE A 1 109 ? 1.02 13.094 12.078 1 98.75 109 PHE A N 1
ATOM 866 C CA . PHE A 1 109 ? 0.625 12.109 11.078 1 98.75 109 PHE A CA 1
ATOM 867 C C . PHE A 1 109 ? 0.24 12.789 9.773 1 98.75 109 PHE A C 1
ATOM 869 O O . PHE A 1 109 ? -0.32 12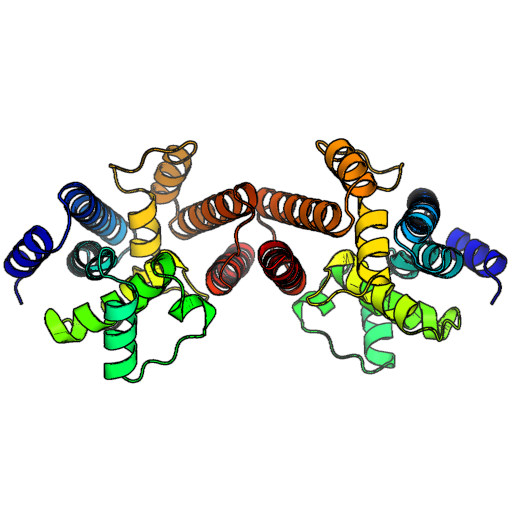.148 8.875 1 98.75 109 PHE A O 1
ATOM 876 N N . HIS A 1 110 ? 0.564 14.047 9.562 1 98.81 110 HIS A N 1
ATOM 877 C CA . HIS A 1 110 ? -0.025 14.766 8.438 1 98.81 110 HIS A CA 1
ATOM 878 C C . HIS A 1 110 ? 0.549 14.281 7.113 1 98.81 110 HIS A C 1
ATOM 880 O O . HIS A 1 110 ? -0.065 14.469 6.059 1 98.81 110 HIS A O 1
ATOM 886 N N . THR A 1 111 ? 1.689 13.594 7.152 1 97.88 111 THR A N 1
ATOM 887 C CA . THR A 1 111 ? 2.34 13.164 5.918 1 97.88 111 THR A CA 1
ATOM 888 C C . THR A 1 111 ? 1.953 11.727 5.574 1 97.88 111 THR A C 1
ATOM 890 O O . THR A 1 111 ? 1.786 11.391 4.402 1 97.88 111 THR A O 1
ATOM 893 N N . THR A 1 112 ? 1.738 10.93 6.574 1 98.31 112 THR A N 1
ATOM 894 C CA . THR A 1 112 ? 1.56 9.5 6.352 1 98.31 112 THR A CA 1
ATOM 895 C C . THR A 1 112 ? 0.091 9.109 6.496 1 98.31 112 THR A C 1
ATOM 897 O O . THR A 1 112 ? -0.355 8.125 5.906 1 98.31 112 THR A O 1
ATOM 900 N N . GLY A 1 113 ? -0.649 9.953 7.262 1 98.56 113 GLY A N 1
ATOM 901 C CA . GLY A 1 113 ? -1.901 9.422 7.781 1 98.56 113 GLY A CA 1
ATOM 902 C C . GLY A 1 113 ? -1.71 8.25 8.719 1 98.56 113 GLY A C 1
ATOM 903 O O . GLY A 1 113 ? -0.622 8.055 9.266 1 98.56 113 GLY A O 1
ATOM 904 N N . ARG A 1 114 ? -2.787 7.641 9.031 1 98.25 114 ARG A N 1
ATOM 905 C CA . ARG A 1 114 ? -2.807 6.465 9.898 1 98.25 114 ARG A CA 1
ATOM 906 C C . ARG A 1 114 ? -4.195 5.844 9.945 1 98.25 114 ARG A C 1
ATOM 908 O O . ARG A 1 114 ? -5.172 6.449 9.5 1 98.25 114 ARG A O 1
ATOM 915 N N . PRO A 1 115 ? -4.289 4.562 10.383 1 98.31 115 PRO A N 1
ATOM 916 C CA . PRO A 1 115 ? -5.633 4.027 10.633 1 98.31 115 PRO A CA 1
ATOM 917 C C . PRO A 1 115 ? -6.391 4.82 11.695 1 98.31 115 PRO A C 1
ATOM 919 O O . PRO A 1 115 ? -5.785 5.352 12.625 1 98.31 115 PRO A O 1
ATOM 922 N N . GLN A 1 116 ? -7.66 4.941 11.586 1 97.88 116 GLN A N 1
ATOM 923 C CA . GLN A 1 116 ? -8.562 5.574 12.547 1 97.88 116 GLN A CA 1
ATOM 924 C C . GLN A 1 116 ? -8.18 7.039 12.773 1 97.88 116 GLN A C 1
ATOM 926 O O . GLN A 1 116 ? -8.133 7.504 13.914 1 97.88 116 GLN A O 1
ATOM 931 N N . MET A 1 117 ? -7.863 7.703 11.703 1 98.12 117 MET A N 1
ATOM 932 C CA . MET A 1 117 ? -7.598 9.133 11.797 1 98.12 117 MET A CA 1
ATOM 933 C C . MET A 1 117 ? -8.781 9.867 12.438 1 98.12 117 MET A C 1
ATOM 935 O O . MET A 1 117 ? -9.93 9.656 12.039 1 98.12 117 MET A O 1
ATOM 939 N N . GLU A 1 118 ? -8.438 10.711 13.422 1 98.38 118 GLU A N 1
ATOM 940 C CA . GLU A 1 118 ? -9.453 11.594 13.984 1 98.38 118 GLU A CA 1
ATOM 941 C C . GLU A 1 118 ? -9.797 12.734 13.031 1 98.38 118 GLU A C 1
ATOM 943 O O . GLU A 1 118 ? -9.133 12.906 12 1 98.38 118 GLU A O 1
ATOM 948 N N . LEU A 1 119 ? -10.844 13.414 13.398 1 98.75 119 LEU A N 1
ATOM 949 C CA . LEU A 1 119 ? -11.367 14.43 12.484 1 98.75 119 LEU A CA 1
ATOM 950 C C . LEU A 1 119 ? -10.297 15.453 12.141 1 98.75 119 LEU A C 1
ATOM 952 O O . LEU A 1 119 ? -10.086 15.773 10.969 1 98.75 119 LEU A O 1
ATOM 956 N N . LEU A 1 120 ? -9.547 15.906 13.094 1 98.94 120 LEU A N 1
ATOM 957 C CA . LEU A 1 120 ? -8.531 16.922 12.82 1 98.94 120 LEU A CA 1
ATOM 958 C C . LEU A 1 120 ? -7.387 16.328 12 1 98.94 120 LEU A C 1
ATOM 960 O O . LEU A 1 120 ? -6.801 17 11.156 1 98.94 120 LEU A O 1
ATOM 964 N N . ASP A 1 121 ? -7.047 15 12.219 1 98.81 121 ASP A N 1
ATOM 965 C CA . ASP A 1 121 ? -6.047 14.336 11.391 1 98.81 121 ASP A CA 1
ATOM 966 C C . ASP A 1 121 ? -6.398 14.453 9.906 1 98.81 121 ASP A C 1
ATOM 968 O O . ASP A 1 121 ? -5.562 14.859 9.094 1 98.81 121 ASP A O 1
ATOM 972 N N . LYS A 1 122 ? -7.641 14.125 9.633 1 98.88 122 LYS A N 1
ATOM 973 C CA . LYS A 1 122 ? -8.109 14.141 8.242 1 98.88 122 LYS A CA 1
ATOM 974 C C . LYS A 1 122 ? -8.07 15.547 7.664 1 98.88 122 LYS A C 1
ATOM 976 O O . LYS A 1 122 ? -7.676 15.734 6.512 1 98.88 122 LYS A O 1
ATOM 981 N N . ILE A 1 123 ? -8.469 16.469 8.477 1 98.94 123 ILE A N 1
ATOM 982 C CA . ILE A 1 123 ? -8.555 17.859 8.031 1 98.94 123 ILE A CA 1
ATOM 983 C C . ILE A 1 123 ? -7.16 18.359 7.676 1 98.94 123 ILE A C 1
ATOM 985 O O . ILE A 1 123 ? -6.957 18.938 6.602 1 98.94 123 ILE A O 1
ATOM 989 N N . ILE A 1 124 ? -6.176 18.141 8.516 1 98.94 124 ILE A N 1
ATOM 990 C CA . ILE A 1 124 ? -4.836 18.656 8.281 1 98.94 124 ILE A CA 1
ATOM 991 C C . ILE A 1 124 ? -4.176 17.891 7.137 1 98.94 124 ILE A C 1
ATOM 993 O O . ILE A 1 124 ? -3.525 18.484 6.273 1 98.94 124 ILE A O 1
ATOM 997 N N . PHE A 1 125 ? -4.367 16.594 7.129 1 98.94 125 PHE A N 1
ATOM 998 C CA . PHE A 1 125 ? -3.865 15.758 6.047 1 98.94 125 PHE A CA 1
ATOM 999 C C . PHE A 1 125 ? -4.352 16.266 4.695 1 98.94 125 PHE A C 1
ATOM 1001 O O . PHE A 1 125 ? -3.555 16.469 3.777 1 98.94 125 PHE A O 1
ATOM 1008 N N . LEU A 1 126 ? -5.625 16.562 4.602 1 98.94 126 LEU A N 1
ATOM 1009 C CA . LEU A 1 126 ? -6.234 17 3.352 1 98.94 126 LEU A CA 1
ATOM 1010 C C . LEU A 1 126 ? -5.871 18.453 3.045 1 98.94 126 LEU A C 1
ATOM 1012 O O . LEU A 1 126 ? -5.57 18.781 1.897 1 98.94 126 LEU A O 1
ATOM 1016 N N . ALA A 1 127 ? -5.898 19.297 4.023 1 98.94 127 ALA A N 1
ATOM 1017 C CA . ALA A 1 127 ? -5.566 20.703 3.832 1 98.94 127 ALA A CA 1
ATOM 1018 C C . ALA A 1 127 ? -4.164 20.859 3.244 1 98.94 127 ALA A C 1
ATOM 1020 O O . ALA A 1 127 ? -3.949 21.688 2.35 1 98.94 127 ALA A O 1
ATOM 1021 N N . ASP A 1 128 ? -3.264 20.078 3.756 1 98.88 128 ASP A N 1
ATOM 1022 C CA . ASP A 1 128 ? -1.891 20.109 3.26 1 98.88 128 ASP A CA 1
ATOM 1023 C C . ASP A 1 128 ? -1.839 19.766 1.771 1 98.88 128 ASP A C 1
ATOM 1025 O O . ASP A 1 128 ? -1.01 20.297 1.034 1 98.88 128 ASP A O 1
ATOM 1029 N N . TYR A 1 129 ? -2.713 18.906 1.371 1 98.56 129 TYR A N 1
ATOM 1030 C CA . TYR A 1 129 ? -2.725 18.422 -0.002 1 98.56 129 TYR A CA 1
ATOM 1031 C C . TYR A 1 129 ? -3.41 19.422 -0.932 1 98.56 129 TYR A C 1
ATOM 1033 O O . TYR A 1 129 ? -2.992 19.594 -2.078 1 98.56 129 TYR A O 1
ATOM 1041 N N . ILE A 1 130 ? -4.359 20.188 -0.489 1 98.69 130 ILE A N 1
ATOM 1042 C CA . ILE A 1 130 ? -5.223 20.875 -1.44 1 98.69 130 ILE A CA 1
ATOM 1043 C C . ILE A 1 130 ? -5.039 22.391 -1.302 1 98.69 130 ILE A C 1
ATOM 1045 O O . ILE A 1 130 ? -5.668 23.172 -2.023 1 98.69 130 ILE A O 1
ATOM 1049 N N . GLU A 1 131 ? -4.258 22.812 -0.348 1 98.69 131 GLU A N 1
ATOM 1050 C CA . GLU A 1 131 ? -4.137 24.25 -0.128 1 98.69 131 GLU A CA 1
ATOM 1051 C C . GLU A 1 131 ? -3.77 24.969 -1.419 1 98.69 131 GLU A C 1
ATOM 1053 O O . GLU A 1 131 ? -3.195 24.375 -2.332 1 98.69 131 GLU A O 1
ATOM 1058 N N . PRO A 1 132 ? -4.117 26.25 -1.541 1 97.25 132 PRO A N 1
ATOM 1059 C CA . PRO A 1 132 ? -4.223 26.984 -2.811 1 97.25 132 PRO A CA 1
ATOM 1060 C C . PRO A 1 132 ? -2.906 27.016 -3.584 1 97.25 132 PRO A C 1
ATOM 1062 O O . PRO A 1 132 ? -2.912 27.062 -4.816 1 97.25 132 PRO A O 1
ATOM 1065 N N . SER A 1 133 ? -1.806 26.953 -2.959 1 96.5 133 SER A N 1
ATOM 1066 C CA . SER A 1 133 ? -0.542 27.094 -3.676 1 96.5 133 SER A CA 1
ATOM 1067 C C . SER A 1 133 ? -0.141 25.781 -4.348 1 96.5 133 SER A C 1
ATOM 1069 O O . SER A 1 133 ? 0.768 25.766 -5.18 1 96.5 133 SER A O 1
ATOM 1071 N N . ARG A 1 134 ? -0.807 24.672 -4.008 1 96.5 134 ARG A N 1
ATOM 1072 C CA . ARG A 1 134 ? -0.545 23.391 -4.652 1 96.5 134 ARG A CA 1
ATOM 1073 C C . ARG A 1 134 ? -1.152 23.344 -6.051 1 96.5 134 ARG A C 1
ATOM 1075 O O . ARG A 1 134 ? -2.275 23.812 -6.262 1 96.5 134 ARG A O 1
ATOM 1082 N N . ASP A 1 135 ? -0.246 22.906 -6.949 1 94.38 135 ASP A N 1
ATOM 1083 C CA . ASP A 1 135 ? -0.706 22.812 -8.328 1 94.38 135 ASP A CA 1
ATOM 1084 C C . ASP A 1 135 ? -0.145 21.562 -9.008 1 94.38 135 ASP A C 1
ATOM 1086 O O . ASP A 1 135 ? 1.053 21.484 -9.289 1 94.38 135 ASP A O 1
ATOM 1090 N N . PHE A 1 136 ? -0.919 20.578 -9.219 1 93.56 136 PHE A N 1
ATOM 1091 C CA . PHE A 1 136 ? -0.574 19.359 -9.922 1 93.56 136 PHE A CA 1
ATOM 1092 C C . PHE A 1 136 ? -1.815 18.719 -10.531 1 93.56 136 PHE A C 1
ATOM 1094 O O . PHE A 1 136 ? -2.939 19.016 -10.125 1 93.56 136 PHE A O 1
ATOM 1101 N N . PRO A 1 137 ? -1.671 17.922 -11.516 1 92 137 PRO A N 1
ATOM 1102 C CA . PRO A 1 137 ? -2.818 17.344 -12.211 1 92 137 PRO A CA 1
ATOM 1103 C C . PRO A 1 137 ? -3.76 16.594 -11.273 1 92 137 PRO A C 1
ATOM 1105 O O . PRO A 1 137 ? -3.307 15.82 -10.43 1 92 137 PRO A O 1
ATOM 1108 N N . GLY A 1 138 ? -5.043 16.859 -11.336 1 93.06 138 GLY A N 1
ATOM 1109 C CA . GLY A 1 138 ? -6.062 16.125 -10.609 1 93.06 138 GLY A CA 1
ATOM 1110 C C . GLY A 1 138 ? -6.434 16.766 -9.289 1 93.06 138 GLY A C 1
ATOM 1111 O O . GLY A 1 138 ? -7.383 16.344 -8.625 1 93.06 138 GLY A O 1
ATOM 1112 N N . ILE A 1 139 ? -5.734 17.844 -8.953 1 96.94 139 ILE A N 1
ATOM 1113 C CA . ILE A 1 139 ? -5.918 18.422 -7.625 1 96.94 139 ILE A CA 1
ATOM 1114 C C . ILE A 1 139 ? -7.316 19.031 -7.512 1 96.94 139 ILE A C 1
ATOM 1116 O O . ILE A 1 139 ? -7.922 19.016 -6.438 1 96.94 139 ILE A O 1
ATOM 1120 N N . ASN A 1 140 ? -7.852 19.562 -8.609 1 97 140 ASN A N 1
ATOM 1121 C CA . ASN A 1 140 ? -9.156 20.203 -8.578 1 97 140 ASN A CA 1
ATOM 1122 C C . ASN A 1 140 ? -10.273 19.203 -8.289 1 97 140 ASN A C 1
ATOM 1124 O O . ASN A 1 140 ? -11.281 19.547 -7.672 1 97 140 ASN A O 1
ATOM 1128 N N . ILE A 1 141 ? -10.055 17.969 -8.727 1 96.69 141 ILE A N 1
ATOM 1129 C CA . ILE A 1 141 ? -11.023 16.922 -8.414 1 96.69 141 ILE A CA 1
ATOM 1130 C C . ILE A 1 141 ? -11.039 16.672 -6.906 1 96.69 141 ILE A C 1
ATOM 1132 O O . ILE A 1 141 ? -12.109 16.516 -6.305 1 96.69 141 ILE A O 1
ATOM 1136 N N . ILE A 1 142 ? -9.898 16.688 -6.285 1 98.06 142 ILE A N 1
ATOM 1137 C CA . ILE A 1 142 ? -9.789 16.438 -4.852 1 98.06 142 ILE A CA 1
ATOM 1138 C C . ILE A 1 142 ? -10.391 17.609 -4.078 1 98.06 142 ILE A C 1
ATOM 1140 O O . ILE A 1 142 ? -11.086 17.422 -3.078 1 98.06 142 ILE A O 1
ATOM 1144 N N . ARG A 1 143 ? -10.156 18.859 -4.582 1 98.5 143 ARG A N 1
ATOM 1145 C CA . ARG A 1 143 ? -10.742 20.047 -3.971 1 98.5 143 ARG A CA 1
ATOM 1146 C C . ARG A 1 143 ? -12.266 20.016 -4.051 1 98.5 143 ARG A C 1
ATOM 1148 O O . ARG A 1 143 ? -12.953 20.375 -3.094 1 98.5 143 ARG A O 1
ATOM 1155 N N . ARG A 1 144 ? -12.75 19.516 -5.148 1 97.69 144 ARG A N 1
ATOM 1156 C CA . ARG A 1 144 ? -14.195 19.375 -5.297 1 97.69 144 ARG A CA 1
ATOM 1157 C C . ARG A 1 144 ? -14.742 18.312 -4.352 1 97.69 144 ARG A C 1
ATOM 1159 O O . ARG A 1 144 ? -15.781 18.516 -3.711 1 97.69 144 ARG A O 1
ATOM 1166 N N . ASN A 1 145 ? -14.039 17.172 -4.285 1 97.12 145 ASN A N 1
ATOM 1167 C CA . ASN A 1 145 ? -14.445 16.109 -3.371 1 97.12 145 ASN A CA 1
ATOM 1168 C C . ASN A 1 145 ? -14.461 16.594 -1.923 1 97.12 145 ASN A C 1
ATOM 1170 O O . ASN A 1 145 ? -15.297 16.156 -1.129 1 97.12 145 ASN A O 1
ATOM 1174 N N . ALA A 1 146 ? -13.516 17.5 -1.563 1 98.31 146 ALA A N 1
ATOM 1175 C CA . ALA A 1 146 ? -13.383 18.031 -0.207 1 98.31 146 ALA A CA 1
ATOM 1176 C C . ALA A 1 146 ? -14.641 18.781 0.209 1 98.31 146 ALA A C 1
ATOM 1178 O O . ALA A 1 146 ? -14.961 18.875 1.397 1 98.31 146 ALA A O 1
ATOM 1179 N N . GLN A 1 147 ? -15.344 19.297 -0.846 1 97.62 147 GLN A N 1
ATOM 1180 C CA . GLN A 1 147 ? -16.547 20.062 -0.564 1 97.62 147 GLN A CA 1
ATOM 1181 C C . GLN A 1 147 ? -17.75 19.141 -0.366 1 97.62 147 GLN A C 1
ATOM 1183 O O . GLN A 1 147 ? -18.781 19.547 0.174 1 97.62 147 GLN A O 1
ATOM 1188 N N . LYS A 1 148 ? -17.625 17.922 -0.746 1 97.69 148 LYS A N 1
ATOM 1189 C CA . LYS A 1 148 ? -18.766 17.016 -0.739 1 97.69 148 LYS A CA 1
ATOM 1190 C C . LYS A 1 148 ? -18.672 16.016 0.42 1 97.69 148 LYS A C 1
ATOM 1192 O O . LYS A 1 148 ? -19.672 15.766 1.104 1 97.69 148 LYS A O 1
ATOM 1197 N N . ASN A 1 149 ? -17.531 15.438 0.616 1 97.94 149 ASN A N 1
ATOM 1198 C CA . ASN A 1 149 ? -17.328 14.422 1.644 1 97.94 149 ASN A CA 1
ATOM 1199 C C . ASN A 1 149 ? -15.859 14.328 2.061 1 97.94 149 ASN A C 1
ATOM 1201 O O . ASN A 1 149 ? -14.984 14.086 1.227 1 97.94 149 ASN A O 1
ATOM 1205 N N . LEU A 1 150 ? -15.609 14.492 3.312 1 98.62 150 LEU A N 1
ATOM 1206 C CA . LEU A 1 150 ? -14.242 14.547 3.818 1 98.62 150 LEU A CA 1
ATOM 1207 C C . LEU A 1 150 ? -13.516 13.227 3.584 1 98.62 150 LEU A C 1
ATOM 1209 O O . LEU A 1 150 ? -12.391 13.219 3.078 1 98.62 150 LEU A O 1
ATOM 1213 N N . ASP A 1 151 ? -14.172 12.125 3.912 1 97.94 151 ASP A N 1
ATOM 1214 C CA . ASP A 1 151 ? -13.531 10.812 3.791 1 97.94 151 ASP A CA 1
ATOM 1215 C C . ASP A 1 151 ? -13.203 10.5 2.334 1 97.94 151 ASP A C 1
ATOM 1217 O O . ASP A 1 151 ? -12.133 9.961 2.037 1 97.94 151 ASP A O 1
ATOM 1221 N N . THR A 1 152 ? -14.094 10.867 1.434 1 97.31 152 THR A N 1
ATOM 1222 C CA . THR A 1 152 ? -13.852 10.641 0.012 1 97.31 152 THR A CA 1
ATOM 1223 C C . THR A 1 152 ? -12.656 11.453 -0.47 1 97.31 152 THR A C 1
ATOM 1225 O O . THR A 1 152 ? -11.828 10.961 -1.236 1 97.31 152 THR A O 1
ATOM 1228 N N . ALA A 1 153 ? -12.586 12.672 -0.009 1 98.5 153 ALA A N 1
ATOM 1229 C CA . ALA A 1 153 ? -11.484 13.539 -0.408 1 98.5 153 ALA A CA 1
ATOM 1230 C C . ALA A 1 153 ? -10.156 13.039 0.162 1 98.5 153 ALA A C 1
ATOM 1232 O O . ALA A 1 153 ? -9.141 13.039 -0.532 1 98.5 153 ALA A O 1
ATOM 1233 N N . VAL A 1 154 ? -10.164 12.602 1.417 1 98.69 154 VAL A N 1
ATOM 1234 C CA . VAL A 1 154 ? -8.961 12.07 2.051 1 98.69 154 VAL A CA 1
ATOM 1235 C C . VAL A 1 154 ? -8.5 10.812 1.316 1 98.69 154 VAL A C 1
ATOM 1237 O O . VAL A 1 154 ? -7.309 10.648 1.052 1 98.69 154 VAL A O 1
ATOM 1240 N N . LEU A 1 155 ? -9.422 9.969 0.937 1 98.19 155 LEU A N 1
ATOM 1241 C CA . LEU A 1 155 ? -9.086 8.773 0.171 1 98.19 155 LEU A CA 1
ATOM 1242 C C . LEU A 1 155 ? -8.445 9.148 -1.161 1 98.19 155 LEU A C 1
ATOM 1244 O O . LEU A 1 155 ? -7.453 8.531 -1.57 1 98.19 155 LEU A O 1
ATOM 1248 N N . SER A 1 156 ? -9.016 10.148 -1.805 1 97.81 156 SER A N 1
ATOM 1249 C CA . SER A 1 156 ? -8.469 10.594 -3.078 1 97.81 156 SER A CA 1
ATOM 1250 C C . SER A 1 156 ? -7.031 11.094 -2.918 1 97.81 156 SER A C 1
ATOM 1252 O O . SER A 1 156 ? -6.184 10.852 -3.777 1 97.81 156 SER A O 1
ATOM 1254 N N . ALA A 1 157 ? -6.797 11.781 -1.871 1 98.31 157 ALA A N 1
ATOM 1255 C CA . ALA A 1 157 ? -5.449 12.273 -1.599 1 98.31 157 ALA A CA 1
ATOM 1256 C C . ALA A 1 157 ? -4.484 11.117 -1.332 1 98.31 157 ALA A C 1
ATOM 1258 O O . ALA A 1 157 ? -3.355 11.117 -1.828 1 98.31 157 ALA A O 1
ATOM 1259 N N . TYR A 1 158 ? -4.938 10.094 -0.521 1 98.5 158 TYR A N 1
ATOM 1260 C CA . TYR A 1 158 ? -4.152 8.883 -0.326 1 98.5 158 TYR A CA 1
ATOM 1261 C C . TYR A 1 158 ? -3.791 8.242 -1.662 1 98.5 158 TYR A C 1
ATOM 1263 O O . TYR A 1 158 ? -2.623 7.938 -1.917 1 98.5 158 TYR A O 1
ATOM 1271 N N . ASP A 1 159 ? -4.809 8.078 -2.484 1 98.12 159 ASP A N 1
ATOM 1272 C CA . ASP A 1 159 ? -4.613 7.402 -3.762 1 98.12 159 ASP A CA 1
ATOM 1273 C C . ASP A 1 159 ? -3.643 8.172 -4.652 1 98.12 159 ASP A C 1
ATOM 1275 O O . ASP A 1 159 ? -2.777 7.578 -5.297 1 98.12 159 ASP A O 1
ATOM 1279 N N . ALA A 1 160 ? -3.803 9.453 -4.664 1 97.44 160 ALA A N 1
ATOM 1280 C CA . ALA A 1 160 ? -2.914 10.289 -5.473 1 97.44 160 ALA A CA 1
ATOM 1281 C C . ALA A 1 160 ? -1.474 10.195 -4.973 1 97.44 160 ALA A C 1
ATOM 1283 O O . ALA A 1 160 ? -0.538 10.117 -5.773 1 97.44 160 ALA A O 1
ATOM 1284 N N . THR A 1 161 ? -1.299 10.203 -3.695 1 97.44 161 THR A N 1
ATOM 1285 C CA . THR A 1 161 ? 0.028 10.102 -3.098 1 97.44 161 THR A CA 1
ATOM 1286 C C . THR A 1 161 ? 0.665 8.75 -3.422 1 97.44 161 THR A C 1
ATOM 1288 O O . THR A 1 161 ? 1.827 8.688 -3.828 1 97.44 161 THR A O 1
ATOM 1291 N N . ILE A 1 162 ? -0.087 7.707 -3.312 1 98.31 162 ILE A N 1
ATOM 1292 C CA . ILE A 1 162 ? 0.423 6.363 -3.576 1 98.31 162 ILE A CA 1
ATOM 1293 C C . ILE A 1 162 ? 0.782 6.23 -5.055 1 98.31 162 ILE A C 1
ATOM 1295 O O . ILE A 1 162 ? 1.833 5.684 -5.398 1 98.31 162 ILE A O 1
ATOM 1299 N N . ARG A 1 163 ? -0.048 6.758 -5.926 1 97.75 163 ARG A N 1
ATOM 1300 C CA . ARG A 1 163 ? 0.248 6.734 -7.352 1 97.75 163 ARG A CA 1
ATOM 1301 C C . ARG A 1 163 ? 1.564 7.441 -7.652 1 97.75 163 ARG A C 1
ATOM 1303 O O . ARG A 1 163 ? 2.375 6.949 -8.438 1 97.75 163 ARG A O 1
ATOM 1310 N N . HIS A 1 164 ? 1.655 8.539 -7.062 1 97.12 164 HIS A N 1
ATOM 1311 C CA . HIS A 1 164 ? 2.879 9.305 -7.254 1 97.12 164 HIS A CA 1
ATOM 1312 C C . HIS A 1 164 ? 4.105 8.508 -6.832 1 97.12 164 HIS A C 1
ATOM 1314 O O . HIS A 1 164 ? 5.105 8.469 -7.551 1 97.12 164 HIS A O 1
ATOM 1320 N N . LEU A 1 165 ? 4.051 7.852 -5.699 1 97.56 165 LEU A N 1
ATOM 1321 C CA . LEU A 1 165 ? 5.172 7.074 -5.184 1 97.56 165 LEU A CA 1
ATOM 1322 C C . LEU A 1 165 ? 5.438 5.855 -6.062 1 97.56 165 LEU A C 1
ATOM 1324 O O . LEU A 1 165 ? 6.59 5.465 -6.258 1 97.56 165 LEU A O 1
ATOM 1328 N N . LEU A 1 166 ? 4.34 5.238 -6.574 1 97.81 166 LEU A N 1
ATOM 1329 C CA . LEU A 1 166 ? 4.508 4.156 -7.543 1 97.81 166 LEU A CA 1
ATOM 1330 C C . LEU A 1 166 ? 5.273 4.641 -8.773 1 97.81 166 LEU A C 1
ATOM 1332 O O . LEU A 1 166 ? 6.211 3.98 -9.219 1 97.81 166 LEU A O 1
ATOM 1336 N N . ASP A 1 167 ? 4.902 5.809 -9.297 1 96.5 167 ASP A N 1
ATOM 1337 C CA . ASP A 1 167 ? 5.527 6.375 -10.484 1 96.5 167 ASP A CA 1
ATOM 1338 C C . ASP A 1 167 ? 7.016 6.625 -10.258 1 96.5 167 ASP A C 1
ATOM 1340 O O . ASP A 1 167 ? 7.828 6.426 -11.164 1 96.5 167 ASP A O 1
ATOM 1344 N N . GLN A 1 168 ? 7.375 6.957 -9.07 1 95.94 168 GLN A N 1
ATOM 1345 C CA . GLN A 1 168 ? 8.758 7.293 -8.758 1 95.94 168 GLN A CA 1
ATOM 1346 C C . GLN A 1 168 ? 9.531 6.066 -8.289 1 95.94 168 GLN A C 1
ATOM 1348 O O . GLN A 1 168 ? 10.727 6.156 -7.984 1 95.94 168 GLN A O 1
ATOM 1353 N N . LYS A 1 169 ? 8.875 4.902 -8.25 1 96.25 169 LYS A N 1
ATOM 1354 C CA . LYS A 1 169 ? 9.477 3.676 -7.734 1 96.25 169 LYS A CA 1
ATOM 1355 C C . LYS A 1 169 ? 10.07 3.896 -6.344 1 96.25 169 LYS A C 1
ATOM 1357 O O . LYS A 1 169 ? 11.203 3.5 -6.082 1 96.25 169 LYS A O 1
ATOM 1362 N N . GLU A 1 170 ? 9.273 4.578 -5.527 1 96.44 170 GLU A N 1
ATOM 1363 C CA . GLU A 1 170 ? 9.719 4.879 -4.168 1 96.44 170 GLU A CA 1
ATOM 1364 C C . GLU A 1 170 ? 9.047 3.969 -3.148 1 96.44 170 GLU A C 1
ATOM 1366 O O . GLU A 1 170 ? 7.969 3.428 -3.41 1 96.44 170 GLU A O 1
ATOM 1371 N N . TYR A 1 171 ? 9.75 3.773 -2.047 1 96.94 171 TYR A N 1
ATOM 1372 C CA . TYR A 1 171 ? 9.188 3.088 -0.889 1 96.94 171 TYR A CA 1
ATOM 1373 C C . TYR A 1 171 ? 7.941 3.805 -0.382 1 96.94 171 TYR A C 1
ATOM 1375 O O . TYR A 1 171 ? 7.898 5.035 -0.346 1 96.94 171 TYR A O 1
ATOM 1383 N N . ILE A 1 172 ? 6.887 3.078 -0.057 1 97.69 172 ILE A N 1
ATOM 1384 C CA . ILE A 1 172 ? 5.652 3.621 0.506 1 97.69 172 ILE A CA 1
ATOM 1385 C C . ILE A 1 172 ? 5.562 3.264 1.987 1 97.69 172 ILE A C 1
ATOM 1387 O O . ILE A 1 172 ? 5.461 2.088 2.344 1 97.69 172 ILE A O 1
ATOM 1391 N N . TYR A 1 173 ? 5.621 4.277 2.814 1 97.94 173 TYR A N 1
ATOM 1392 C CA . TYR A 1 173 ? 5.613 4.043 4.254 1 97.94 173 TYR A CA 1
ATOM 1393 C C . TYR A 1 173 ? 4.332 3.344 4.691 1 97.94 173 TYR A C 1
ATOM 1395 O O . TYR A 1 173 ? 3.248 3.658 4.195 1 97.94 173 TYR A O 1
ATOM 1403 N N . GLU A 1 174 ? 4.359 2.471 5.633 1 97.06 174 GLU A N 1
ATOM 1404 C CA . GLU A 1 174 ? 3.299 1.538 6 1 97.06 174 GLU A CA 1
ATOM 1405 C C . GLU A 1 174 ? 2.037 2.279 6.43 1 97.06 174 GLU A C 1
ATOM 1407 O O . GLU A 1 174 ? 0.925 1.875 6.082 1 97.06 174 GLU A O 1
ATOM 1412 N N . LEU A 1 175 ? 2.193 3.328 7.145 1 98.06 175 LEU A N 1
ATOM 1413 C CA . LEU A 1 175 ? 1.022 4.031 7.656 1 98.06 175 LEU A CA 1
ATOM 1414 C C . LEU A 1 175 ? 0.182 4.59 6.512 1 98.06 175 LEU A C 1
ATOM 1416 O O . LEU A 1 175 ? -1.045 4.656 6.613 1 98.06 175 LEU A O 1
ATOM 1420 N N . THR A 1 176 ? 0.866 4.965 5.418 1 98.44 176 THR A N 1
ATOM 1421 C CA . THR A 1 176 ? 0.151 5.504 4.266 1 98.44 176 THR A CA 1
ATOM 1422 C C . THR A 1 176 ? -0.811 4.469 3.693 1 98.44 176 THR A C 1
ATOM 1424 O O . THR A 1 176 ? -2 4.746 3.52 1 98.44 176 THR A O 1
ATOM 1427 N N . PHE A 1 177 ? -0.336 3.309 3.586 1 97.19 177 PHE A N 1
ATOM 1428 C CA . PHE A 1 177 ? -1.155 2.24 3.027 1 97.19 177 PHE A CA 1
ATOM 1429 C C . PHE A 1 177 ? -2.195 1.77 4.039 1 97.19 177 PHE A C 1
ATOM 1431 O O . PHE A 1 177 ? -3.342 1.5 3.678 1 97.19 177 PHE A O 1
ATOM 1438 N N . LEU A 1 178 ? -1.794 1.644 5.266 1 98.12 178 LEU A N 1
ATOM 1439 C CA . LEU A 1 178 ? -2.713 1.181 6.301 1 98.12 178 LEU A CA 1
ATOM 1440 C C . LEU A 1 178 ? -3.838 2.188 6.52 1 98.12 178 LEU A C 1
ATOM 1442 O O . LEU A 1 178 ? -4.984 1.802 6.75 1 98.12 178 LEU A O 1
ATOM 1446 N N . GLY A 1 179 ? -3.455 3.467 6.492 1 98.5 179 GLY A N 1
ATOM 1447 C CA . GLY A 1 179 ? -4.469 4.504 6.605 1 98.5 179 GLY A CA 1
ATOM 1448 C C . GLY A 1 179 ? -5.469 4.484 5.465 1 98.5 179 GLY A C 1
ATOM 1449 O O . GLY A 1 179 ? -6.676 4.586 5.688 1 98.5 179 GLY A O 1
ATOM 1450 N N . ARG A 1 180 ? -4.977 4.387 4.238 1 98.62 180 ARG A N 1
ATOM 1451 C CA . ARG A 1 180 ? -5.836 4.277 3.064 1 98.62 180 ARG A CA 1
ATOM 1452 C C . ARG A 1 180 ? -6.773 3.082 3.182 1 98.62 180 ARG A C 1
ATOM 1454 O O . ARG A 1 180 ? -7.977 3.203 2.936 1 98.62 180 ARG A O 1
ATOM 1461 N N . ASN A 1 181 ? -6.246 1.936 3.566 1 98.12 181 ASN A N 1
ATOM 1462 C CA . ASN A 1 181 ? -7.031 0.715 3.707 1 98.12 181 ASN A CA 1
ATOM 1463 C C . ASN A 1 181 ? -8.094 0.856 4.793 1 98.12 181 ASN A C 1
ATOM 1465 O O . ASN A 1 181 ? -9.203 0.33 4.656 1 98.12 181 ASN A O 1
ATOM 1469 N N . ASP A 1 182 ? -7.73 1.482 5.867 1 97.94 182 ASP A N 1
ATOM 1470 C CA . ASP A 1 182 ? -8.68 1.714 6.953 1 97.94 182 ASP A CA 1
ATOM 1471 C C . ASP A 1 182 ? -9.875 2.533 6.473 1 97.94 182 ASP A C 1
ATOM 1473 O O . ASP A 1 182 ? -11.023 2.23 6.816 1 97.94 182 ASP A O 1
ATOM 1477 N N . LEU A 1 183 ? -9.562 3.547 5.711 1 97.5 183 LEU A N 1
ATOM 1478 C CA . LEU A 1 183 ? -10.617 4.391 5.168 1 97.5 183 LEU A CA 1
ATOM 1479 C C . LEU A 1 183 ? -11.523 3.596 4.234 1 97.5 183 LEU A C 1
ATOM 1481 O O . LEU A 1 183 ? -12.75 3.758 4.266 1 97.5 183 LEU A O 1
ATOM 1485 N N . ILE A 1 184 ? -10.977 2.703 3.4 1 97 184 ILE A N 1
ATOM 1486 C CA . ILE A 1 184 ? -11.727 1.839 2.492 1 97 184 ILE A CA 1
ATOM 1487 C C . ILE A 1 184 ? -12.672 0.95 3.291 1 97 184 ILE A C 1
ATOM 1489 O O . ILE A 1 184 ? -13.852 0.831 2.951 1 97 184 ILE A O 1
ATOM 1493 N N . LYS A 1 185 ? -12.195 0.384 4.352 1 94.56 185 LYS A N 1
ATOM 1494 C CA . LYS A 1 185 ? -13.016 -0.497 5.18 1 94.56 185 LYS A CA 1
ATOM 1495 C C . LYS A 1 185 ? -14.188 0.26 5.789 1 94.56 185 LYS A C 1
ATOM 1497 O O . LYS A 1 185 ? -15.305 -0.265 5.859 1 94.56 185 LYS A O 1
ATOM 1502 N N . HIS A 1 186 ? -13.961 1.448 6.188 1 92.88 186 HIS A N 1
ATOM 1503 C CA . HIS A 1 186 ? -14.992 2.23 6.867 1 92.88 186 HIS A CA 1
ATOM 1504 C C . HIS A 1 186 ? -16.016 2.768 5.875 1 92.88 186 HIS A C 1
ATOM 1506 O O . HIS A 1 186 ? -17.203 2.908 6.215 1 92.88 186 HIS A O 1
ATOM 1512 N N . MET A 1 187 ? -15.539 3.141 4.668 1 90.81 187 MET A N 1
ATOM 1513 C CA . MET A 1 187 ? -16.438 3.689 3.652 1 90.81 187 MET A CA 1
ATOM 1514 C C . MET A 1 187 ? -17.281 2.59 3.029 1 90.81 187 MET A C 1
ATOM 1516 O O . MET A 1 187 ? -18.391 2.854 2.555 1 90.81 187 MET A O 1
ATOM 1520 N N . GLY A 1 188 ? -16.719 1.368 2.846 1 76.69 188 GLY A N 1
ATOM 1521 C CA . GLY A 1 188 ? -17.469 0.24 2.322 1 76.69 188 GLY A CA 1
ATOM 1522 C C . GLY A 1 188 ? -18.547 -0.246 3.27 1 76.69 188 GLY A C 1
ATOM 1523 O O . GLY A 1 188 ? -19.547 -0.827 2.836 1 76.69 188 GLY A O 1
ATOM 1524 N N . ASN A 1 189 ? -18.328 -0.157 4.57 1 62.75 189 ASN A N 1
ATOM 1525 C CA . ASN A 1 189 ? -19.312 -0.526 5.578 1 62.75 189 ASN A CA 1
ATOM 1526 C C . ASN A 1 189 ? -20.406 0.528 5.703 1 62.75 189 ASN A C 1
ATOM 1528 O O . ASN A 1 189 ? -21.344 0.37 6.492 1 62.75 189 ASN A O 1
ATOM 1532 N N . LYS A 1 190 ? -20.234 1.675 5.094 1 49 190 LYS A N 1
ATOM 1533 C CA . LYS A 1 190 ? -21.281 2.688 5.156 1 49 190 LYS A CA 1
ATOM 1534 C C . LYS A 1 190 ? -22.297 2.502 4.031 1 49 190 LYS A C 1
ATOM 1536 O O . LYS A 1 190 ? -21.938 2.061 2.936 1 49 190 LYS A O 1
ATOM 1541 N N . MET B 1 1 ? 2.588 -38.25 -8.203 1 81.5 1 MET B N 1
ATOM 1542 C CA . MET B 1 1 ? 1.628 -38.125 -9.297 1 81.5 1 MET B CA 1
ATOM 1543 C C . MET B 1 1 ? 2.295 -37.531 -10.539 1 81.5 1 MET B C 1
ATOM 1545 O O . MET B 1 1 ? 3.168 -36.656 -10.438 1 81.5 1 MET B O 1
ATOM 1549 N N . LYS B 1 2 ? 1.938 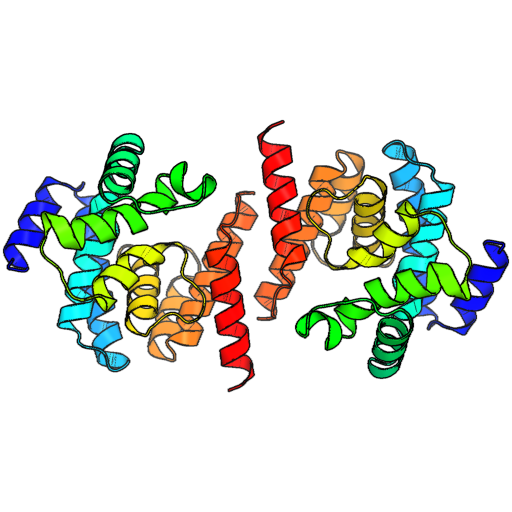-38.125 -11.641 1 92.69 2 LYS B N 1
ATOM 1550 C CA . LYS B 1 2 ? 2.496 -37.656 -12.906 1 92.69 2 LYS B CA 1
ATOM 1551 C C . LYS B 1 2 ? 1.803 -36.375 -13.367 1 92.69 2 LYS B C 1
ATOM 1553 O O . LYS B 1 2 ? 0.625 -36.156 -13.07 1 92.69 2 LYS B O 1
ATOM 1558 N N . LEU B 1 3 ? 2.562 -35.531 -13.969 1 95.81 3 LEU B N 1
ATOM 1559 C CA . LEU B 1 3 ? 2.023 -34.281 -14.469 1 95.81 3 LEU B CA 1
ATOM 1560 C C . LEU B 1 3 ? 0.812 -34.531 -15.367 1 95.81 3 LEU B C 1
ATOM 1562 O O . LEU B 1 3 ? -0.148 -33.75 -15.344 1 95.81 3 LEU B O 1
ATOM 1566 N N . THR B 1 4 ? 0.824 -35.594 -16.109 1 96.62 4 THR B N 1
ATOM 1567 C CA . THR B 1 4 ? -0.286 -35.938 -17 1 96.62 4 THR B CA 1
ATOM 1568 C C . THR B 1 4 ? -1.566 -36.156 -16.203 1 96.62 4 THR B C 1
ATOM 1570 O O . THR B 1 4 ? -2.65 -35.75 -16.625 1 96.62 4 THR B O 1
ATOM 1573 N N . ASP B 1 5 ? -1.474 -36.812 -15.117 1 97.19 5 ASP B N 1
ATOM 1574 C CA . ASP B 1 5 ? -2.619 -37.062 -14.25 1 97.19 5 ASP B CA 1
ATOM 1575 C C . ASP B 1 5 ? -3.125 -35.75 -13.633 1 97.19 5 ASP B C 1
ATOM 1577 O O . ASP B 1 5 ? -4.332 -35.562 -13.477 1 97.19 5 ASP B O 1
ATOM 1581 N N . ILE B 1 6 ? -2.193 -34.938 -13.273 1 98.19 6 ILE B N 1
ATOM 1582 C CA . ILE B 1 6 ? -2.541 -33.625 -12.719 1 98.19 6 ILE B CA 1
ATOM 1583 C C . ILE B 1 6 ? -3.316 -32.812 -13.75 1 98.19 6 ILE B C 1
ATOM 1585 O O . ILE B 1 6 ? -4.375 -32.281 -13.445 1 98.19 6 ILE B O 1
ATOM 1589 N N . LYS B 1 7 ? -2.805 -32.781 -14.953 1 98.44 7 LYS B N 1
ATOM 1590 C CA . LYS B 1 7 ? -3.465 -32.062 -16.031 1 98.44 7 LYS B CA 1
ATOM 1591 C C . LYS B 1 7 ? -4.875 -32.594 -16.281 1 98.44 7 LYS B C 1
ATOM 1593 O O . LYS B 1 7 ? -5.809 -31.812 -16.484 1 98.44 7 LYS B O 1
ATOM 1598 N N . LYS B 1 8 ? -5.012 -33.875 -16.203 1 98.19 8 LYS B N 1
ATOM 1599 C CA . LYS B 1 8 ? -6.324 -34.469 -16.391 1 98.19 8 LYS B CA 1
ATOM 1600 C C . LYS B 1 8 ? -7.289 -34.062 -15.281 1 98.19 8 LYS B C 1
ATOM 1602 O O . LYS B 1 8 ? -8.445 -33.719 -15.555 1 98.19 8 LYS B O 1
ATOM 1607 N N . ASP B 1 9 ? -6.828 -34.156 -14.109 1 98.31 9 ASP B N 1
ATOM 1608 C CA . ASP B 1 9 ? -7.672 -33.75 -12.984 1 98.31 9 ASP B CA 1
ATOM 1609 C C . ASP B 1 9 ? -8.062 -32.281 -13.094 1 98.31 9 ASP B C 1
ATOM 1611 O O . ASP B 1 9 ? -9.219 -31.906 -12.867 1 98.31 9 ASP B O 1
ATOM 1615 N N . LEU B 1 10 ? -7.074 -31.391 -13.438 1 98.56 10 LEU B N 1
ATOM 1616 C CA . LEU B 1 10 ? -7.328 -29.953 -13.562 1 98.56 10 LEU B CA 1
ATOM 1617 C C . LEU B 1 10 ? -8.344 -29.688 -14.672 1 98.56 10 LEU B C 1
ATOM 1619 O O . LEU B 1 10 ? -9.18 -28.781 -14.555 1 98.56 10 LEU B O 1
ATOM 1623 N N . LYS B 1 11 ? -8.219 -30.453 -15.742 1 98.31 11 LYS B N 1
ATOM 1624 C CA . LYS B 1 11 ? -9.164 -30.297 -16.844 1 98.31 11 LYS B CA 1
ATOM 1625 C C . LYS B 1 11 ? -10.594 -30.547 -16.391 1 98.31 11 LYS B C 1
ATOM 1627 O O . LYS B 1 11 ? -11.531 -29.922 -16.875 1 98.31 11 LYS B O 1
ATOM 1632 N N . ASN B 1 12 ? -10.766 -31.438 -15.461 1 97.69 12 ASN B N 1
ATOM 1633 C CA . ASN B 1 12 ? -12.078 -31.781 -14.93 1 97.69 12 ASN B CA 1
ATOM 1634 C C . ASN B 1 12 ? -12.531 -30.766 -13.875 1 97.69 12 ASN B C 1
ATOM 1636 O O . ASN B 1 12 ? -13.727 -30.516 -13.719 1 97.69 12 ASN B O 1
ATOM 1640 N N . ARG B 1 13 ? -11.633 -30.172 -13.258 1 97.25 13 ARG B N 1
ATOM 1641 C CA . ARG B 1 13 ? -11.906 -29.328 -12.102 1 97.25 13 ARG B CA 1
ATOM 1642 C C . ARG B 1 13 ? -12.133 -27.875 -12.516 1 97.25 13 ARG B C 1
ATOM 1644 O O . ARG B 1 13 ? -12.898 -27.156 -11.875 1 97.25 13 ARG B O 1
ATOM 1651 N N . LEU B 1 14 ? -11.469 -27.438 -13.539 1 98.5 14 LEU B N 1
ATOM 1652 C CA . LEU B 1 14 ? -11.469 -26.031 -13.93 1 98.5 14 LEU B CA 1
ATOM 1653 C C . LEU B 1 14 ? -12.273 -25.828 -15.203 1 98.5 14 LEU B C 1
ATOM 1655 O O . LEU B 1 14 ? -12.406 -26.734 -16.016 1 98.5 14 LEU B O 1
ATOM 1659 N N . SER B 1 15 ? -12.781 -24.641 -15.32 1 98.69 15 SER B N 1
ATOM 1660 C CA . SER B 1 15 ? -13.352 -24.266 -16.609 1 98.69 15 SER B CA 1
ATOM 1661 C C . SER B 1 15 ? -12.297 -24.281 -17.719 1 98.69 15 SER B C 1
ATOM 1663 O O . SER B 1 15 ? -11.102 -24.266 -17.438 1 98.69 15 SER B O 1
ATOM 1665 N N . GLU B 1 16 ? -12.734 -24.375 -18.922 1 98.38 16 GLU B N 1
ATOM 1666 C CA . GLU B 1 16 ? -11.82 -24.359 -20.062 1 98.38 16 GLU B CA 1
ATOM 1667 C C . GLU B 1 16 ? -10.938 -23.109 -20.047 1 98.38 16 GLU B C 1
ATOM 1669 O O . GLU B 1 16 ? -9.727 -23.203 -20.281 1 98.38 16 GLU B O 1
ATOM 1674 N N . ARG B 1 17 ? -11.492 -22.016 -19.797 1 98.19 17 ARG B N 1
ATOM 1675 C CA . ARG B 1 17 ? -10.758 -20.766 -19.75 1 98.19 17 ARG B CA 1
ATOM 1676 C C . ARG B 1 17 ? -9.656 -20.812 -18.688 1 98.19 17 ARG B C 1
ATOM 1678 O O . ARG B 1 17 ? -8.516 -20.438 -18.969 1 98.19 17 ARG B O 1
ATOM 1685 N N . ARG B 1 18 ? -10.008 -21.266 -17.5 1 98.69 18 ARG B N 1
ATOM 1686 C CA . ARG B 1 18 ? -9.031 -21.328 -16.406 1 98.69 18 ARG B CA 1
ATOM 1687 C C . ARG B 1 18 ? -7.957 -22.359 -16.703 1 98.69 18 ARG B C 1
ATOM 1689 O O . ARG B 1 18 ? -6.793 -22.172 -16.344 1 98.69 18 ARG B O 1
ATOM 1696 N N . TYR B 1 19 ? -8.383 -23.453 -17.328 1 98.69 19 TYR B N 1
ATOM 1697 C CA . TYR B 1 19 ? -7.426 -24.484 -17.719 1 98.69 19 TYR B CA 1
ATOM 1698 C C . TYR B 1 19 ? -6.402 -23.922 -18.703 1 98.69 19 TYR B C 1
ATOM 1700 O O . TYR B 1 19 ? -5.199 -24.141 -18.531 1 98.69 19 TYR B O 1
ATOM 1708 N N . VAL B 1 20 ? -6.855 -23.234 -19.672 1 98.69 20 VAL B N 1
ATOM 1709 C CA . VAL B 1 20 ? -5.98 -22.609 -20.672 1 98.69 20 VAL B CA 1
ATOM 1710 C C . VAL B 1 20 ? -5.062 -21.594 -19.984 1 98.69 20 VAL B C 1
ATOM 1712 O O . VAL B 1 20 ? -3.869 -21.531 -20.281 1 98.69 20 VAL B O 1
ATOM 1715 N N . HIS B 1 21 ? -5.582 -20.828 -19.062 1 98.75 21 HIS B N 1
ATOM 1716 C CA . HIS B 1 21 ? -4.781 -19.906 -18.281 1 98.75 21 HIS B CA 1
ATOM 1717 C C . HIS B 1 21 ? -3.674 -20.625 -17.531 1 98.75 21 HIS B C 1
ATOM 1719 O O . HIS B 1 21 ? -2.518 -20.203 -17.547 1 98.75 21 HIS B O 1
ATOM 1725 N N . SER B 1 22 ? -4.027 -21.688 -16.875 1 98.88 22 SER B N 1
ATOM 1726 C CA . SER B 1 22 ? -3.047 -22.453 -16.109 1 98.88 22 SER B CA 1
ATOM 1727 C C . SER B 1 22 ? -1.948 -23 -17.016 1 98.88 22 SER B C 1
ATOM 1729 O O . SER B 1 22 ? -0.773 -23 -16.656 1 98.88 22 SER B O 1
ATOM 1731 N N . ALA B 1 23 ? -2.359 -23.469 -18.219 1 98.88 23 ALA B N 1
ATOM 1732 C CA . ALA B 1 23 ? -1.379 -23.938 -19.203 1 98.88 23 ALA B CA 1
ATOM 1733 C C . ALA B 1 23 ? -0.425 -22.812 -19.609 1 98.88 23 ALA B C 1
ATOM 1735 O O . ALA B 1 23 ? 0.783 -23.031 -19.719 1 98.88 23 ALA B O 1
ATOM 1736 N N . GLY B 1 24 ? -0.991 -21.672 -19.844 1 98.88 24 GLY B N 1
ATOM 1737 C CA . GLY B 1 24 ? -0.176 -20.516 -20.172 1 98.88 24 GLY B CA 1
ATOM 1738 C C . GLY B 1 24 ? 0.783 -20.125 -19.062 1 98.88 24 GLY B C 1
ATOM 1739 O O . GLY B 1 24 ? 1.935 -19.766 -19.328 1 98.88 24 GLY B O 1
ATOM 1740 N N . VAL B 1 25 ? 0.324 -20.203 -17.812 1 98.94 25 VAL B N 1
ATOM 1741 C CA . VAL B 1 25 ? 1.169 -19.875 -16.656 1 98.94 25 VAL B CA 1
ATOM 1742 C C . VAL B 1 25 ? 2.293 -20.906 -16.547 1 98.94 25 VAL B C 1
ATOM 1744 O O . VAL B 1 25 ? 3.451 -20.547 -16.328 1 98.94 25 VAL B O 1
ATOM 1747 N N . ALA B 1 26 ? 1.933 -22.172 -16.734 1 98.94 26 ALA B N 1
ATOM 1748 C CA . ALA B 1 26 ? 2.926 -23.25 -16.688 1 98.94 26 ALA B CA 1
ATOM 1749 C C . ALA B 1 26 ? 4.02 -23.031 -17.734 1 98.94 26 ALA B C 1
ATOM 1751 O O . ALA B 1 26 ? 5.207 -23.109 -17.422 1 98.94 26 ALA B O 1
ATOM 1752 N N . ALA B 1 27 ? 3.609 -22.719 -18.922 1 98.88 27 ALA B N 1
ATOM 1753 C CA . ALA B 1 27 ? 4.562 -22.5 -20.016 1 98.88 27 ALA B CA 1
ATOM 1754 C C . ALA B 1 27 ? 5.434 -21.266 -19.734 1 98.88 27 ALA B C 1
ATOM 1756 O O . ALA B 1 27 ? 6.652 -21.312 -19.906 1 98.88 27 ALA B O 1
ATOM 1757 N N . SER B 1 28 ? 4.855 -20.172 -19.328 1 98.94 28 SER B N 1
ATOM 1758 C CA . SER B 1 28 ? 5.582 -18.953 -19 1 98.94 28 SER B CA 1
ATOM 1759 C C . SER B 1 28 ? 6.559 -19.172 -17.859 1 98.94 28 SER B C 1
ATOM 1761 O O . SER B 1 28 ? 7.691 -18.688 -17.891 1 98.94 28 SER B O 1
ATOM 1763 N N . ALA B 1 29 ? 6.094 -19.938 -16.859 1 98.94 29 ALA B N 1
ATOM 1764 C CA . ALA B 1 29 ? 6.945 -20.25 -15.711 1 98.94 29 ALA B CA 1
ATOM 1765 C C . ALA B 1 29 ? 8.156 -21.078 -16.141 1 98.94 29 ALA B C 1
ATOM 1767 O O . ALA B 1 29 ? 9.273 -20.844 -15.664 1 98.94 29 ALA B O 1
ATOM 1768 N N . TYR B 1 30 ? 7.887 -22.031 -17 1 98.94 30 TYR B N 1
ATOM 1769 C CA . TYR B 1 30 ? 8.969 -22.844 -17.547 1 98.94 30 TYR B CA 1
ATOM 1770 C C . TYR B 1 30 ? 10.031 -21.969 -18.203 1 98.94 30 TYR B C 1
ATOM 1772 O O . TYR B 1 30 ? 11.219 -22.094 -17.891 1 98.94 30 TYR B O 1
ATOM 1780 N N . ILE B 1 31 ? 9.648 -21.078 -19.031 1 98.88 31 ILE B N 1
ATOM 1781 C CA . ILE B 1 31 ? 10.539 -20.219 -19.781 1 98.88 31 ILE B CA 1
ATOM 1782 C C . ILE B 1 31 ? 11.297 -19.297 -18.828 1 98.88 31 ILE B C 1
ATOM 1784 O O . ILE B 1 31 ? 12.516 -19.141 -18.953 1 98.88 31 ILE B O 1
ATOM 1788 N N . LEU B 1 32 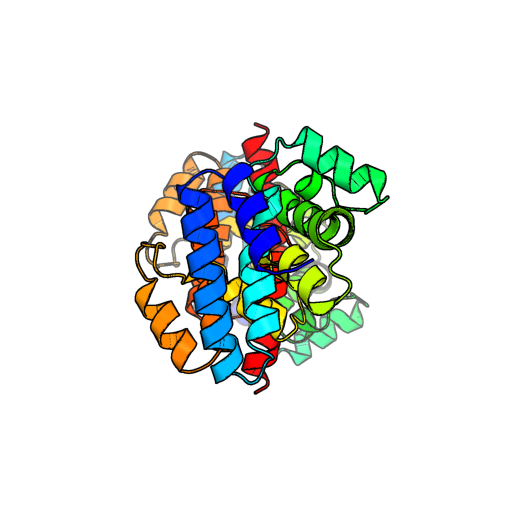? 10.617 -18.672 -17.891 1 98.94 32 LEU B N 1
ATOM 1789 C CA . LEU B 1 32 ? 11.242 -17.781 -16.922 1 98.94 32 LEU B CA 1
ATOM 1790 C C . LEU B 1 32 ? 12.266 -18.547 -16.078 1 98.94 32 LEU B C 1
ATOM 1792 O O . LEU B 1 32 ? 13.336 -18.016 -15.773 1 98.94 32 LEU B O 1
ATOM 1796 N N . ALA B 1 33 ? 11.875 -19.781 -15.664 1 98.88 33 ALA B N 1
ATOM 1797 C CA . ALA B 1 33 ? 12.781 -20.594 -14.859 1 98.88 33 ALA B CA 1
ATOM 1798 C C . ALA B 1 33 ? 14.07 -20.906 -15.617 1 98.88 33 ALA B C 1
ATOM 1800 O O . ALA B 1 33 ? 15.164 -20.844 -15.047 1 98.88 33 ALA B O 1
ATOM 1801 N N . GLU B 1 34 ? 13.922 -21.219 -16.859 1 98.81 34 GLU B N 1
ATOM 1802 C CA . GLU B 1 34 ? 15.102 -21.438 -17.688 1 98.81 34 GLU B CA 1
ATOM 1803 C C . GLU B 1 34 ? 15.977 -20.188 -17.734 1 98.81 34 GLU B C 1
ATOM 1805 O O . GLU B 1 34 ? 17.203 -20.281 -17.594 1 98.81 34 GLU B O 1
ATOM 1810 N N . LYS B 1 35 ? 15.445 -19.156 -17.906 1 98.69 35 LYS B N 1
ATOM 1811 C CA . LYS B 1 35 ? 16.172 -17.891 -18.094 1 98.69 35 LYS B CA 1
ATOM 1812 C C . LYS B 1 35 ? 16.859 -17.469 -16.797 1 98.69 35 LYS B C 1
ATOM 1814 O O . LYS B 1 35 ? 17.984 -16.953 -16.828 1 98.69 35 LYS B O 1
ATOM 1819 N N . TYR B 1 36 ? 16.219 -17.609 -15.695 1 98.69 36 TYR B N 1
ATOM 1820 C CA . TYR B 1 36 ? 16.703 -17 -14.469 1 98.69 36 TYR B CA 1
ATOM 1821 C C . TYR B 1 36 ? 17.328 -18.031 -13.547 1 98.69 36 TYR B C 1
ATOM 1823 O O . TYR B 1 36 ? 17.672 -17.719 -12.398 1 98.69 36 TYR B O 1
ATOM 1831 N N . GLY B 1 37 ? 17.406 -19.266 -13.984 1 98.5 37 GLY B N 1
ATOM 1832 C CA . GLY B 1 37 ? 18.234 -20.25 -13.305 1 98.5 37 GLY B CA 1
ATOM 1833 C C . GLY B 1 37 ? 17.484 -21.031 -12.242 1 98.5 37 GLY B C 1
ATOM 1834 O O . GLY B 1 37 ? 18 -21.234 -11.141 1 98.5 37 GLY B O 1
ATOM 1835 N N . TYR B 1 38 ? 16.266 -21.438 -12.547 1 98.69 38 TYR B N 1
ATOM 1836 C CA . TYR B 1 38 ? 15.508 -22.344 -11.703 1 98.69 38 TYR B CA 1
ATOM 1837 C C . TYR B 1 38 ? 15.172 -23.625 -12.453 1 98.69 38 TYR B C 1
ATOM 1839 O O . TYR B 1 38 ? 15.344 -23.703 -13.672 1 98.69 38 TYR B O 1
ATOM 1847 N N . ASN B 1 39 ? 14.797 -24.641 -11.719 1 98.75 39 ASN B N 1
ATOM 1848 C CA . ASN B 1 39 ? 14.359 -25.891 -12.344 1 98.75 39 ASN B CA 1
ATOM 1849 C C . ASN B 1 39 ? 13.07 -25.688 -13.141 1 98.75 39 ASN B C 1
ATOM 1851 O O . ASN B 1 39 ? 12.008 -25.453 -12.562 1 98.75 39 ASN B O 1
ATOM 1855 N N . PRO B 1 40 ? 13.141 -25.734 -14.438 1 9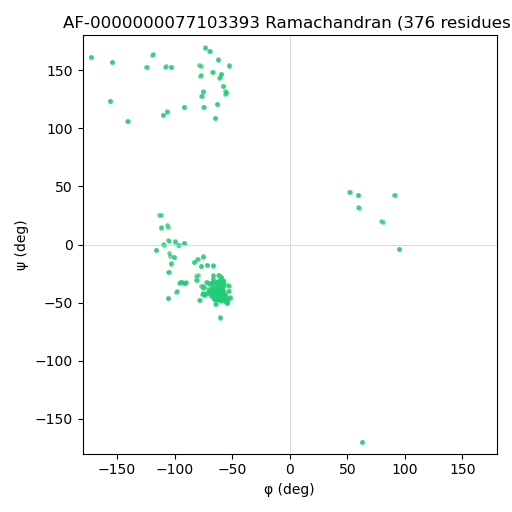8.81 40 PRO B N 1
ATOM 1856 C CA . PRO B 1 40 ? 11.977 -25.406 -15.273 1 98.81 40 PRO B CA 1
ATOM 1857 C C . PRO B 1 40 ? 10.805 -26.359 -15.039 1 98.81 40 PRO B C 1
ATOM 1859 O O . PRO B 1 40 ? 9.648 -25.938 -15.086 1 98.81 40 PRO B O 1
ATOM 1862 N N . LYS B 1 41 ? 11.07 -27.609 -14.82 1 98.56 41 LYS B N 1
ATOM 1863 C CA . LYS B 1 41 ? 10.008 -28.578 -14.625 1 98.56 41 LYS B CA 1
ATOM 1864 C C . LYS B 1 41 ? 9.25 -28.328 -13.328 1 98.56 41 LYS B C 1
ATOM 1866 O O . LYS B 1 41 ? 8.031 -28.5 -13.266 1 98.56 41 LYS B O 1
ATOM 1871 N N . LYS B 1 42 ? 9.992 -27.922 -12.312 1 98.5 42 LYS B N 1
ATOM 1872 C CA . LYS B 1 42 ? 9.359 -27.531 -11.062 1 98.5 42 LYS B CA 1
ATOM 1873 C C . LYS B 1 42 ? 8.477 -26.297 -11.25 1 98.5 42 LYS B C 1
ATOM 1875 O O . LYS B 1 42 ? 7.359 -26.234 -10.734 1 98.5 42 LYS B O 1
ATOM 1880 N N . ALA B 1 43 ? 8.977 -25.344 -12.008 1 98.94 43 ALA B N 1
ATOM 1881 C CA . ALA B 1 43 ? 8.219 -24.125 -12.273 1 98.94 43 ALA B CA 1
ATOM 1882 C C . ALA B 1 43 ? 6.961 -24.422 -13.078 1 98.94 43 ALA B C 1
ATOM 1884 O O . ALA B 1 43 ? 5.891 -23.875 -12.797 1 98.94 43 ALA B O 1
ATOM 1885 N N . GLU B 1 44 ? 7.133 -25.281 -14.062 1 98.94 44 GLU B N 1
ATOM 1886 C CA . GLU B 1 44 ? 5.984 -25.703 -14.859 1 98.94 44 GLU B CA 1
ATOM 1887 C C . GLU B 1 44 ? 4.906 -26.328 -13.984 1 98.94 44 GLU B C 1
ATOM 1889 O O . GLU B 1 44 ? 3.725 -26 -14.117 1 98.94 44 GLU B O 1
ATOM 1894 N N . LEU B 1 45 ? 5.344 -27.203 -13.141 1 98.88 45 LEU B N 1
ATOM 1895 C CA . LEU B 1 45 ? 4.418 -27.891 -12.242 1 98.88 45 LEU B CA 1
ATOM 1896 C C . LEU B 1 45 ? 3.682 -26.891 -11.352 1 98.88 45 LEU B C 1
ATOM 1898 O O . LEU B 1 45 ? 2.459 -26.969 -11.211 1 98.88 45 LEU B O 1
ATOM 1902 N N . ALA B 1 46 ? 4.383 -25.953 -10.758 1 98.94 46 ALA B N 1
ATOM 1903 C CA . ALA B 1 46 ? 3.773 -24.922 -9.938 1 98.94 46 ALA B CA 1
ATOM 1904 C C . ALA B 1 46 ? 2.779 -24.094 -10.742 1 98.94 46 ALA B C 1
ATOM 1906 O O . ALA B 1 46 ? 1.709 -23.734 -10.242 1 98.94 46 ALA B O 1
ATOM 1907 N N . GLY B 1 47 ? 3.146 -23.766 -11.977 1 98.94 47 GLY B N 1
ATOM 1908 C CA . GLY B 1 47 ? 2.264 -23.031 -12.852 1 98.94 47 GLY B CA 1
ATOM 1909 C C . GLY B 1 47 ? 0.942 -23.719 -13.109 1 98.94 47 GLY B C 1
ATOM 1910 O O . GLY B 1 47 ? -0.117 -23.094 -13.062 1 98.94 47 GLY B O 1
ATOM 1911 N N . TRP B 1 48 ? 1.014 -25.031 -13.328 1 98.88 48 TRP B N 1
ATOM 1912 C CA . TRP B 1 48 ? -0.2 -25.812 -13.539 1 98.88 48 TRP B CA 1
ATOM 1913 C C . TRP B 1 48 ? -1.084 -25.797 -12.297 1 98.88 48 TRP B C 1
ATOM 1915 O O . TRP B 1 48 ? -2.311 -25.734 -12.406 1 98.88 48 TRP B O 1
ATOM 1925 N N . LEU B 1 49 ? -0.509 -25.734 -11.148 1 98.88 49 LEU B N 1
ATOM 1926 C CA . LEU B 1 49 ? -1.254 -26 -9.922 1 98.88 49 LEU B CA 1
ATOM 1927 C C . LEU B 1 49 ? -1.64 -24.688 -9.227 1 98.88 49 LEU B C 1
ATOM 1929 O O . LEU B 1 49 ? -2.459 -24.688 -8.305 1 98.88 49 LEU B O 1
ATOM 1933 N N . HIS B 1 50 ? -1.104 -23.516 -9.648 1 98.94 50 HIS B N 1
ATOM 1934 C CA . HIS B 1 50 ? -1.235 -22.281 -8.875 1 98.94 50 HIS B CA 1
ATOM 1935 C C . HIS B 1 50 ? -2.701 -21.953 -8.625 1 98.94 50 HIS B C 1
ATOM 1937 O O . HIS B 1 50 ? -3.053 -21.422 -7.566 1 98.94 50 HIS B O 1
ATOM 1943 N N . ASP B 1 51 ? -3.535 -22.297 -9.562 1 98.81 51 ASP B N 1
ATOM 1944 C CA . ASP B 1 51 ? -4.945 -21.938 -9.523 1 98.81 51 ASP B CA 1
ATOM 1945 C C . ASP B 1 51 ? -5.832 -23.156 -9.328 1 98.81 51 ASP B C 1
ATOM 1947 O O . ASP B 1 51 ? -7.008 -23.156 -9.695 1 98.81 51 ASP B O 1
ATOM 1951 N N . CYS B 1 52 ? -5.363 -24.266 -8.727 1 98.75 52 CYS B N 1
ATOM 1952 C CA . CYS B 1 52 ? -6.117 -25.5 -8.617 1 98.75 52 CYS B CA 1
ATOM 1953 C C . CYS B 1 52 ? -7.328 -25.328 -7.707 1 98.75 52 CYS B C 1
ATOM 1955 O O . CYS B 1 52 ? -8.297 -26.094 -7.805 1 98.75 52 CYS B O 1
ATOM 1957 N N . ALA B 1 53 ? -7.328 -24.281 -6.898 1 98.75 53 ALA B N 1
ATOM 1958 C CA . ALA B 1 53 ? -8.453 -24.062 -5.992 1 98.75 53 ALA B CA 1
ATOM 1959 C C . ALA B 1 53 ? -9.273 -22.844 -6.434 1 98.75 53 ALA B C 1
ATOM 1961 O O . ALA B 1 53 ? -10.25 -22.484 -5.781 1 98.75 53 ALA B O 1
ATOM 1962 N N . LYS B 1 54 ? -8.914 -22.172 -7.527 1 98.62 54 LYS B N 1
ATOM 1963 C CA . LYS B 1 54 ? -9.414 -20.859 -7.926 1 98.62 54 LYS B CA 1
ATOM 1964 C C . LYS B 1 54 ? -10.93 -20.859 -8.078 1 98.62 54 LYS B C 1
ATOM 1966 O O . LYS B 1 54 ? -11.602 -19.875 -7.781 1 98.62 54 LYS B O 1
ATOM 1971 N N . GLU B 1 55 ? -11.492 -21.938 -8.531 1 98.62 55 GLU B N 1
ATOM 1972 C CA . GLU B 1 55 ? -12.914 -21.938 -8.875 1 98.62 55 GLU B CA 1
ATOM 1973 C C . GLU B 1 55 ? -13.734 -22.703 -7.836 1 98.62 55 GLU B C 1
ATOM 1975 O O . GLU B 1 55 ? -14.883 -23.062 -8.086 1 98.62 55 GLU B O 1
ATOM 1980 N N . MET B 1 56 ? -13.156 -22.953 -6.645 1 98.31 56 MET B N 1
ATOM 1981 C CA . MET B 1 56 ? -13.883 -23.516 -5.508 1 98.31 56 MET B CA 1
ATOM 1982 C C . MET B 1 56 ? -14.703 -22.453 -4.801 1 98.31 56 MET B C 1
ATOM 1984 O O . MET B 1 56 ? -14.391 -21.266 -4.883 1 98.31 56 MET B O 1
ATOM 1988 N N . LYS B 1 57 ? -15.789 -22.922 -4.133 1 98.25 57 LYS B N 1
ATOM 1989 C CA . LYS B 1 57 ? -16.562 -22.016 -3.287 1 98.25 57 LYS B CA 1
ATOM 1990 C C . LYS B 1 57 ? -15.75 -21.562 -2.076 1 98.25 57 LYS B C 1
ATOM 1992 O O . LYS B 1 57 ? -14.875 -22.297 -1.601 1 98.25 57 LYS B O 1
ATOM 1997 N N . LEU B 1 58 ? -16.016 -20.391 -1.66 1 98.69 58 LEU B N 1
ATOM 1998 C CA . LEU B 1 58 ? -15.312 -19.844 -0.507 1 98.69 58 LEU B CA 1
ATOM 1999 C C . LEU B 1 58 ? -15.367 -20.812 0.675 1 98.69 58 LEU B C 1
ATOM 2001 O O . LEU B 1 58 ? -14.344 -21.078 1.307 1 98.69 58 LEU B O 1
ATOM 2005 N N . GLU B 1 59 ? -16.516 -21.344 0.945 1 98.56 59 GLU B N 1
ATOM 2006 C CA . GLU B 1 59 ? -16.703 -22.219 2.092 1 98.56 59 GLU B CA 1
ATOM 2007 C C . GLU B 1 59 ? -15.852 -23.484 1.96 1 98.56 59 GLU B C 1
ATOM 2009 O O . GLU B 1 59 ? -15.328 -23.984 2.955 1 98.56 59 GLU B O 1
ATOM 2014 N N . GLU B 1 60 ? -15.703 -24 0.782 1 98.62 60 GLU B N 1
ATOM 2015 C CA . GLU B 1 60 ? -14.867 -25.172 0.546 1 98.62 60 GLU B CA 1
ATOM 2016 C C . GLU B 1 60 ? -13.398 -24.875 0.833 1 98.62 60 GLU B C 1
ATOM 2018 O O . GLU B 1 60 ? -12.695 -25.688 1.428 1 98.62 60 GLU B O 1
ATOM 2023 N N . MET B 1 61 ? -12.992 -23.734 0.375 1 98.75 61 MET B N 1
ATOM 2024 C CA . MET B 1 61 ? -11.617 -23.328 0.637 1 98.75 61 MET B CA 1
ATOM 2025 C C . MET B 1 61 ? -11.375 -23.141 2.131 1 98.75 61 MET B C 1
ATOM 2027 O O . MET B 1 61 ? -10.336 -23.531 2.654 1 98.75 61 MET B O 1
ATOM 2031 N N . GLN B 1 62 ? -12.32 -22.5 2.787 1 98.62 62 GLN B N 1
ATOM 2032 C CA . GLN B 1 62 ? -12.227 -22.312 4.23 1 98.62 62 GLN B CA 1
ATOM 2033 C C . GLN B 1 62 ? -12.125 -23.656 4.949 1 98.62 62 GLN B C 1
ATOM 2035 O O . GLN B 1 62 ? -11.344 -23.812 5.895 1 98.62 62 GLN B O 1
ATOM 2040 N N . ASP B 1 63 ? -12.898 -24.641 4.48 1 98.5 63 ASP B N 1
ATOM 2041 C CA . ASP B 1 63 ? -12.836 -25.984 5.059 1 98.5 63 ASP B CA 1
ATOM 2042 C C . ASP B 1 63 ? -11.445 -26.578 4.91 1 98.5 63 ASP B C 1
ATOM 2044 O O . ASP B 1 63 ? -10.922 -27.188 5.848 1 98.5 63 ASP B O 1
ATOM 2048 N N . ILE B 1 64 ? -10.883 -26.438 3.764 1 98.31 64 ILE B N 1
ATOM 2049 C CA . ILE B 1 64 ? -9.539 -26.953 3.492 1 98.31 64 ILE B CA 1
ATOM 2050 C C . ILE B 1 64 ? -8.539 -26.312 4.465 1 98.31 64 ILE B C 1
ATOM 2052 O O . ILE B 1 64 ? -7.723 -27.016 5.062 1 98.31 64 ILE B O 1
ATOM 2056 N N . ILE B 1 65 ? -8.625 -24.984 4.633 1 98 65 ILE B N 1
ATOM 2057 C CA . ILE B 1 65 ? -7.754 -24.219 5.523 1 98 65 ILE B CA 1
ATOM 2058 C C . ILE B 1 65 ? -7.938 -24.703 6.957 1 98 65 ILE B C 1
ATOM 2060 O O . ILE B 1 65 ? -6.957 -24.938 7.668 1 98 65 ILE B O 1
ATOM 2064 N N . ASP B 1 66 ? -9.156 -24.938 7.344 1 97.75 66 ASP B N 1
ATOM 2065 C CA . ASP B 1 66 ? -9.484 -25.359 8.703 1 97.75 66 ASP B CA 1
ATOM 2066 C C . ASP B 1 66 ? -8.992 -26.781 8.969 1 97.75 66 ASP B C 1
ATOM 2068 O O . ASP B 1 66 ? -8.469 -27.062 10.047 1 97.75 66 ASP B O 1
ATOM 2072 N N . GLU B 1 67 ? -9.148 -27.641 8.023 1 97.5 67 GLU B N 1
ATOM 2073 C CA . GLU B 1 67 ? -8.758 -29.047 8.164 1 97.5 67 GLU B CA 1
ATOM 2074 C C . GLU B 1 67 ? -7.262 -29.172 8.414 1 97.5 67 GLU B C 1
ATOM 2076 O O . GLU B 1 67 ? -6.82 -30.109 9.094 1 97.5 67 GLU B O 1
ATOM 2081 N N . GLN B 1 68 ? -6.516 -28.266 7.883 1 97.25 68 GLN B N 1
ATOM 2082 C CA . GLN B 1 68 ? -5.066 -28.328 8.047 1 97.25 68 GLN B CA 1
ATOM 2083 C C . GLN B 1 68 ? -4.598 -27.391 9.156 1 97.25 68 GLN B C 1
ATOM 2085 O O . GLN B 1 68 ? -3.395 -27.203 9.344 1 97.25 68 GLN B O 1
ATOM 2090 N N . ASN B 1 69 ? -5.488 -26.688 9.844 1 96.75 69 ASN B N 1
ATOM 2091 C CA . ASN B 1 69 ? -5.234 -25.781 10.945 1 96.75 69 ASN B CA 1
ATOM 2092 C C . ASN B 1 69 ? -4.32 -24.625 10.531 1 96.75 69 ASN B C 1
ATOM 2094 O O . ASN B 1 69 ? -3.441 -24.219 11.289 1 96.75 69 ASN B O 1
ATOM 2098 N N . LEU B 1 70 ? -4.492 -24.297 9.258 1 96.62 70 LEU B N 1
ATOM 2099 C CA . LEU B 1 70 ? -3.729 -23.156 8.789 1 96.62 70 LEU B CA 1
ATOM 2100 C C . LEU B 1 70 ? -4.355 -21.844 9.273 1 96.62 70 LEU B C 1
ATOM 2102 O O . LEU B 1 70 ? -5.566 -21.641 9.125 1 96.62 70 LEU B O 1
ATOM 2106 N N . GLN B 1 71 ? -3.529 -21.031 9.875 1 96.12 71 GLN B N 1
ATOM 2107 C CA . GLN B 1 71 ? -4.023 -19.734 10.359 1 96.12 71 GLN B CA 1
ATOM 2108 C C . GLN B 1 71 ? -3.838 -18.641 9.312 1 96.12 71 GLN B C 1
ATOM 2110 O O . GLN B 1 71 ? -2.725 -18.422 8.828 1 96.12 71 GLN B O 1
ATOM 2115 N N . VAL B 1 72 ? -4.949 -18.031 8.844 1 96.38 72 VAL B N 1
ATOM 2116 C CA . VAL B 1 72 ? -4.953 -16.844 7.996 1 96.38 72 VAL B CA 1
ATOM 2117 C C . VAL B 1 72 ? -5.785 -15.75 8.656 1 96.38 72 VAL B C 1
ATOM 2119 O O . VAL B 1 72 ? -6.605 -16.031 9.531 1 96.38 72 VAL B O 1
ATOM 2122 N N . ASP B 1 73 ? -5.48 -14.508 8.367 1 96.69 73 ASP B N 1
ATOM 2123 C CA . ASP B 1 73 ? -6.27 -13.438 8.969 1 96.69 73 ASP B CA 1
ATOM 2124 C C . ASP B 1 73 ? -7.684 -13.406 8.391 1 96.69 73 ASP B C 1
ATOM 2126 O O . ASP B 1 73 ? -7.977 -14.109 7.418 1 96.69 73 ASP B O 1
ATOM 2130 N N . GLU B 1 74 ? -8.562 -12.719 8.992 1 96 74 GLU B N 1
ATOM 2131 C CA . GLU B 1 74 ? -9.977 -12.711 8.641 1 96 74 GLU B CA 1
ATOM 2132 C C . GLU B 1 74 ? -10.195 -12.156 7.234 1 96 74 GLU B C 1
ATOM 2134 O O . GLU B 1 74 ? -11.102 -12.602 6.523 1 96 74 GLU B O 1
ATOM 2139 N N . TYR B 1 75 ? -9.406 -11.219 6.844 1 96.06 75 TYR B N 1
ATOM 2140 C CA . TYR B 1 75 ? -9.586 -10.648 5.508 1 96.06 75 TYR B CA 1
ATOM 2141 C C . TYR B 1 75 ? -9.32 -11.6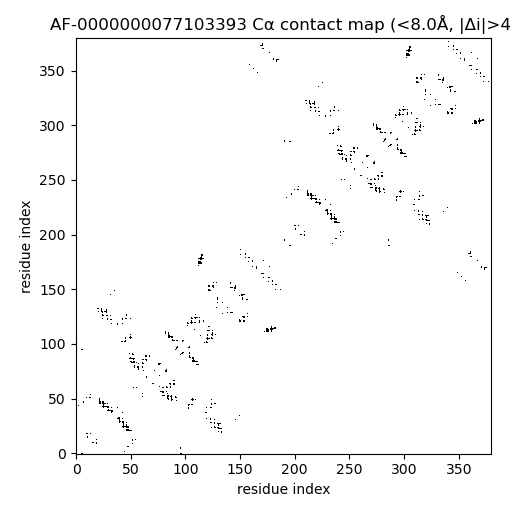95 4.434 1 96.06 75 TYR B C 1
ATOM 2143 O O . TYR B 1 75 ? -10.156 -11.906 3.551 1 96.06 75 TYR B O 1
ATOM 2151 N N . MET B 1 76 ? -8.211 -12.359 4.5 1 97.5 76 MET B N 1
ATOM 2152 C CA . MET B 1 76 ? -7.895 -13.43 3.553 1 97.5 76 MET B CA 1
ATOM 2153 C C . MET B 1 76 ? -8.938 -14.539 3.613 1 97.5 76 MET B C 1
ATOM 2155 O O . MET B 1 76 ? -9.383 -15.031 2.576 1 97.5 76 MET B O 1
ATOM 2159 N N . ARG B 1 77 ? -9.297 -14.898 4.828 1 97.88 77 ARG B N 1
ATOM 2160 C CA . ARG B 1 77 ? -10.234 -15.992 5.02 1 97.88 77 ARG B CA 1
ATOM 2161 C C . ARG B 1 77 ? -11.555 -15.711 4.305 1 97.88 77 ARG B C 1
ATOM 2163 O O . ARG B 1 77 ? -12.211 -16.641 3.816 1 97.88 77 ARG B O 1
ATOM 2170 N N . SER B 1 78 ? -11.891 -14.453 4.219 1 97.44 78 SER B N 1
ATOM 2171 C CA . SER B 1 78 ? -13.195 -14.086 3.695 1 97.44 78 SER B CA 1
ATOM 2172 C C . SER B 1 78 ? -13.125 -13.734 2.213 1 97.44 78 SER B C 1
ATOM 2174 O O . SER B 1 78 ? -14.133 -13.391 1.599 1 97.44 78 SER B O 1
ATOM 2176 N N . SER B 1 79 ? -11.984 -13.789 1.608 1 97.69 79 SER B N 1
ATOM 2177 C CA . SER B 1 79 ? -11.789 -13.414 0.213 1 97.69 79 SER B CA 1
ATOM 2178 C C . SER B 1 79 ? -11.492 -14.633 -0.653 1 97.69 79 SER B C 1
ATOM 2180 O O . SER B 1 79 ? -10.398 -15.195 -0.587 1 97.69 79 SER B O 1
ATOM 2182 N N . ARG B 1 80 ? -12.383 -14.977 -1.501 1 97.5 80 ARG B N 1
ATOM 2183 C CA . ARG B 1 80 ? -12.156 -16.094 -2.426 1 97.5 80 ARG B CA 1
ATOM 2184 C C . ARG B 1 80 ? -10.922 -15.836 -3.293 1 97.5 80 ARG B C 1
ATOM 2186 O O . ARG B 1 80 ? -10.125 -16.75 -3.529 1 97.5 80 ARG B O 1
ATOM 2193 N N . ALA B 1 81 ? -10.781 -14.562 -3.686 1 97.19 81 ALA B N 1
ATOM 2194 C CA . ALA B 1 81 ? -9.688 -14.164 -4.57 1 97.19 81 ALA B CA 1
ATOM 2195 C C . ALA B 1 81 ? -8.328 -14.398 -3.908 1 97.19 81 ALA B C 1
ATOM 2197 O O . ALA B 1 81 ? -7.367 -14.781 -4.574 1 97.19 81 ALA B O 1
ATOM 2198 N N . LEU B 1 82 ? -8.297 -14.227 -2.623 1 98.38 82 LEU B N 1
ATOM 2199 C CA . LEU B 1 82 ? -7.027 -14.359 -1.92 1 98.38 82 LEU B CA 1
ATOM 2200 C C . LEU B 1 82 ? -6.852 -15.773 -1.375 1 98.38 82 LEU B C 1
ATOM 2202 O O . LEU B 1 82 ? -5.738 -16.297 -1.35 1 98.38 82 LEU B O 1
ATOM 2206 N N . LEU B 1 83 ? -7.965 -16.406 -1.005 1 98.69 83 LEU B N 1
ATOM 2207 C CA . LEU B 1 83 ? -7.895 -17.641 -0.247 1 98.69 83 LEU B CA 1
ATOM 2208 C C . LEU B 1 83 ? -7.531 -18.812 -1.155 1 98.69 83 LEU B C 1
ATOM 2210 O O . LEU B 1 83 ? -7.078 -19.859 -0.679 1 98.69 83 LEU B O 1
ATOM 2214 N N . HIS B 1 84 ? -7.711 -18.625 -2.467 1 98.81 84 HIS B N 1
ATOM 2215 C CA . HIS B 1 84 ? -7.43 -19.75 -3.354 1 98.81 84 HIS B CA 1
ATOM 2216 C C . HIS B 1 84 ? -5.941 -20.094 -3.365 1 98.81 84 HIS B C 1
ATOM 2218 O O . HIS B 1 84 ? -5.559 -21.219 -3.66 1 98.81 84 HIS B O 1
ATOM 2224 N N . GLY B 1 85 ? -5.059 -19.109 -3.086 1 98.69 85 GLY B N 1
ATOM 2225 C CA . GLY B 1 85 ? -3.639 -19.391 -2.975 1 98.69 85 GLY B CA 1
ATOM 2226 C C . GLY B 1 85 ? -3.312 -20.375 -1.877 1 98.69 85 GLY B C 1
ATOM 2227 O O . GLY B 1 85 ? -2.838 -21.484 -2.154 1 98.69 85 GLY B O 1
ATOM 2228 N N . PRO B 1 86 ? -3.627 -19.984 -0.623 1 98.75 86 PRO B N 1
ATOM 2229 C CA . PRO B 1 86 ? -3.41 -20.906 0.498 1 98.75 86 PRO B CA 1
ATOM 2230 C C . PRO B 1 86 ? -4.125 -22.234 0.312 1 98.75 86 PRO B C 1
ATOM 2232 O O . PRO B 1 86 ? -3.537 -23.297 0.558 1 98.75 86 PRO B O 1
ATOM 2235 N N . ALA B 1 87 ? -5.359 -22.219 -0.099 1 98.75 87 ALA B N 1
ATOM 2236 C CA . ALA B 1 87 ? -6.105 -23.453 -0.32 1 98.75 87 ALA B CA 1
ATOM 2237 C C . ALA B 1 87 ? -5.438 -24.312 -1.388 1 98.75 87 ALA B C 1
ATOM 2239 O O . ALA B 1 87 ? -5.297 -25.531 -1.218 1 98.75 87 ALA B O 1
ATOM 2240 N N . GLY B 1 88 ? -5.051 -23.656 -2.479 1 98.81 88 GLY B N 1
ATOM 2241 C CA . GLY B 1 88 ? -4.355 -24.375 -3.539 1 98.81 88 GLY B CA 1
ATOM 2242 C C . GLY B 1 88 ? -3.043 -24.984 -3.086 1 98.81 88 GLY B C 1
ATOM 2243 O O . GLY B 1 88 ? -2.688 -26.094 -3.508 1 98.81 88 GLY B O 1
ATOM 2244 N N . SER B 1 89 ? -2.342 -24.266 -2.264 1 98.81 89 SER B N 1
ATOM 2245 C CA . SER B 1 89 ? -1.092 -24.781 -1.708 1 98.81 89 SER B CA 1
ATOM 2246 C C . SER B 1 89 ? -1.321 -26.047 -0.912 1 98.81 89 SER B C 1
ATOM 2248 O O . SER B 1 89 ? -0.561 -27.016 -1.04 1 98.81 89 SER B O 1
ATOM 2250 N N . ILE B 1 90 ? -2.334 -26.078 -0.102 1 98.62 90 ILE B N 1
ATOM 2251 C CA . ILE B 1 90 ? -2.682 -27.25 0.684 1 98.62 90 ILE B CA 1
ATOM 2252 C C . ILE B 1 90 ? -3.086 -28.391 -0.248 1 98.62 90 ILE B C 1
ATOM 2254 O O . ILE B 1 90 ? -2.656 -29.531 -0.064 1 98.62 90 ILE B O 1
ATOM 2258 N N . MET B 1 91 ? -3.91 -28.141 -1.261 1 98.56 91 MET B N 1
ATOM 2259 C CA . MET B 1 91 ? -4.34 -29.156 -2.221 1 98.56 91 MET B CA 1
ATOM 2260 C C . MET B 1 91 ? -3.146 -29.75 -2.957 1 98.56 91 MET B C 1
ATOM 2262 O O . MET B 1 91 ? -3.115 -30.953 -3.229 1 98.56 91 MET B O 1
ATOM 2266 N N . ALA B 1 92 ? -2.168 -28.828 -3.297 1 98.5 92 ALA B N 1
ATOM 2267 C CA . ALA B 1 92 ? -0.956 -29.328 -3.941 1 98.5 92 ALA B CA 1
ATOM 2268 C C . ALA B 1 92 ? -0.323 -30.453 -3.125 1 98.5 92 ALA B C 1
ATOM 2270 O O . ALA B 1 92 ? 0.072 -31.484 -3.676 1 98.5 92 ALA B O 1
ATOM 2271 N N . LYS B 1 93 ? -0.325 -30.297 -1.853 1 97.81 93 LYS B N 1
ATOM 2272 C CA . LYS B 1 93 ? 0.263 -31.281 -0.946 1 97.81 93 LYS B CA 1
ATOM 2273 C C . LYS B 1 93 ? -0.662 -32.469 -0.758 1 97.81 93 LYS B C 1
ATOM 2275 O O . LYS B 1 93 ? -0.249 -33.625 -0.949 1 97.81 93 LYS B O 1
ATOM 2280 N N . THR B 1 94 ? -1.883 -32.281 -0.504 1 97.56 94 THR B N 1
ATOM 2281 C CA . THR B 1 94 ? -2.756 -33.344 0.022 1 97.56 94 THR B CA 1
ATOM 2282 C C . THR B 1 94 ? -3.422 -34.125 -1.114 1 97.56 94 THR B C 1
ATOM 2284 O O . THR B 1 94 ? -3.715 -35.312 -0.975 1 97.56 94 THR B O 1
ATOM 2287 N N . ILE B 1 95 ? -3.695 -33.469 -2.195 1 97.31 95 ILE B N 1
ATOM 2288 C CA . ILE B 1 95 ? -4.395 -34.094 -3.305 1 97.31 95 ILE B CA 1
ATOM 2289 C C . ILE B 1 95 ? -3.391 -34.531 -4.367 1 97.31 95 ILE B C 1
ATOM 2291 O O . ILE B 1 95 ? -3.463 -35.656 -4.875 1 97.31 95 ILE B O 1
ATOM 2295 N N . TYR B 1 96 ? -2.432 -33.656 -4.566 1 98.12 96 TYR B N 1
ATOM 2296 C CA . TYR B 1 96 ? -1.56 -33.938 -5.707 1 98.12 96 TYR B CA 1
ATOM 2297 C C . TYR B 1 96 ? -0.215 -34.469 -5.246 1 98.12 96 TYR B C 1
ATOM 2299 O O . TYR B 1 96 ? 0.642 -34.812 -6.066 1 98.12 96 TYR B O 1
ATOM 2307 N N . GLY B 1 97 ? 0.069 -34.469 -3.969 1 97.5 97 GLY B N 1
ATOM 2308 C CA . GLY B 1 97 ? 1.23 -35.125 -3.404 1 97.5 97 GLY B CA 1
ATOM 2309 C C . GLY B 1 97 ? 2.512 -34.344 -3.557 1 97.5 97 GLY B C 1
ATOM 2310 O O . GLY B 1 97 ? 3.607 -34.906 -3.537 1 97.5 97 GLY B O 1
ATOM 2311 N N . ILE B 1 98 ? 2.428 -33.062 -3.785 1 98 98 ILE B N 1
ATOM 2312 C CA . ILE B 1 98 ? 3.605 -32.219 -3.934 1 98 98 ILE B CA 1
ATOM 2313 C C . ILE B 1 98 ? 4.23 -31.969 -2.564 1 98 98 ILE B C 1
ATOM 2315 O O . ILE B 1 98 ? 3.613 -31.328 -1.704 1 98 98 ILE B O 1
ATOM 2319 N N . LYS B 1 99 ? 5.441 -32.375 -2.352 1 96.5 99 LYS B N 1
ATOM 2320 C CA . LYS B 1 99 ? 6.129 -32.219 -1.071 1 96.5 99 LYS B CA 1
ATOM 2321 C C . LYS B 1 99 ? 7.133 -31.078 -1.12 1 96.5 99 LYS B C 1
ATOM 2323 O O . LYS B 1 99 ? 7.629 -30.625 -0.082 1 96.5 99 LYS B O 1
ATOM 2328 N N . ASP B 1 100 ? 7.465 -30.656 -2.324 1 98 100 ASP B N 1
ATOM 2329 C CA . ASP B 1 100 ? 8.422 -29.562 -2.512 1 98 100 ASP B CA 1
ATOM 2330 C C . ASP B 1 100 ? 7.895 -28.266 -1.925 1 98 100 ASP B C 1
ATOM 2332 O O . ASP B 1 100 ? 6.91 -27.703 -2.414 1 98 100 ASP B O 1
ATOM 2336 N N . ARG B 1 101 ? 8.578 -27.672 -0.988 1 98.06 101 ARG B N 1
ATOM 2337 C CA . ARG B 1 101 ? 8.125 -26.5 -0.263 1 98.06 101 ARG B CA 1
ATOM 2338 C C . ARG B 1 101 ? 8.164 -25.266 -1.151 1 98.06 101 ARG B C 1
ATOM 2340 O O . ARG B 1 101 ? 7.328 -24.359 -1.015 1 98.06 101 ARG B O 1
ATOM 2347 N N . ASP B 1 102 ? 9.109 -25.234 -2.047 1 98.56 102 ASP B N 1
ATOM 2348 C CA . ASP B 1 102 ? 9.172 -24.094 -2.965 1 98.56 102 ASP B CA 1
ATOM 2349 C C . ASP B 1 102 ? 7.914 -24.016 -3.824 1 98.56 102 ASP B C 1
ATOM 2351 O O . ASP B 1 102 ? 7.375 -22.922 -4.035 1 98.56 102 ASP B O 1
ATOM 2355 N N . ILE B 1 103 ? 7.48 -25.188 -4.281 1 98.81 103 ILE B N 1
ATOM 2356 C CA . ILE B 1 103 ? 6.273 -25.219 -5.102 1 98.81 103 ILE B CA 1
ATOM 2357 C C . ILE B 1 103 ? 5.062 -24.812 -4.258 1 98.81 103 ILE B C 1
ATOM 2359 O O . ILE B 1 103 ? 4.273 -23.953 -4.672 1 98.81 103 ILE B O 1
ATOM 2363 N N . GLN B 1 104 ? 4.996 -25.328 -3.051 1 98.69 104 GLN B N 1
ATOM 2364 C CA . GLN B 1 104 ? 3.879 -25 -2.174 1 98.69 104 GLN B CA 1
ATOM 2365 C C . GLN B 1 104 ? 3.848 -23.516 -1.854 1 98.69 104 GLN B C 1
ATOM 2367 O O . GLN B 1 104 ? 2.789 -22.891 -1.911 1 98.69 104 GLN B O 1
ATOM 2372 N N . ASN B 1 105 ? 4.973 -22.953 -1.593 1 98.69 105 ASN B N 1
ATOM 2373 C CA . ASN B 1 105 ? 5.07 -21.531 -1.278 1 98.69 105 ASN B CA 1
ATOM 2374 C C . ASN B 1 105 ? 4.68 -20.672 -2.473 1 98.69 105 ASN B C 1
ATOM 2376 O O . ASN B 1 105 ? 3.959 -19.672 -2.32 1 98.69 105 ASN B O 1
ATOM 2380 N N . SER B 1 106 ? 5.199 -21.016 -3.652 1 98.88 106 SER B N 1
ATOM 2381 C CA . SER B 1 106 ? 4.914 -20.219 -4.84 1 98.88 106 SER B CA 1
ATOM 2382 C C . SER B 1 106 ? 3.418 -20.203 -5.145 1 98.88 106 SER B C 1
ATOM 2384 O O . SER B 1 106 ? 2.893 -19.188 -5.629 1 98.88 106 SER B O 1
ATOM 2386 N N . ILE B 1 107 ? 2.707 -21.281 -4.828 1 98.88 107 ILE B N 1
ATOM 2387 C CA . ILE B 1 107 ? 1.262 -21.359 -5.02 1 98.88 107 ILE B CA 1
ATOM 2388 C C . ILE B 1 107 ? 0.561 -20.516 -3.951 1 98.88 107 ILE B C 1
ATOM 2390 O O . ILE B 1 107 ? -0.334 -19.734 -4.258 1 98.88 107 ILE B O 1
ATOM 2394 N N . PHE B 1 108 ? 1.01 -20.609 -2.742 1 98.81 108 PHE B N 1
ATOM 2395 C CA . PHE B 1 108 ? 0.423 -19.922 -1.598 1 98.81 108 PHE B CA 1
ATOM 2396 C C . PHE B 1 108 ? 0.419 -18.406 -1.819 1 98.81 108 PHE B C 1
ATOM 2398 O O . PHE B 1 108 ? -0.587 -17.75 -1.57 1 98.81 108 PHE B O 1
ATOM 2405 N N . PHE B 1 109 ? 1.467 -17.891 -2.381 1 98.75 109 PHE B N 1
ATOM 2406 C CA . PHE B 1 109 ? 1.675 -16.453 -2.367 1 98.75 109 PHE B CA 1
ATOM 2407 C C . PHE B 1 109 ? 1.537 -15.867 -3.77 1 98.75 109 PHE B C 1
ATOM 2409 O O . PHE B 1 109 ? 1.879 -14.711 -4.004 1 98.75 109 PHE B O 1
ATOM 2416 N N . HIS B 1 110 ? 0.989 -16.594 -4.727 1 98.81 110 HIS B N 1
ATOM 2417 C CA . HIS B 1 110 ? 1.096 -16.141 -6.113 1 98.81 110 HIS B CA 1
ATOM 2418 C C . HIS B 1 110 ? 0.217 -14.922 -6.367 1 98.81 110 HIS B C 1
ATOM 2420 O O . HIS B 1 110 ? 0.448 -14.18 -7.32 1 98.81 110 HIS B O 1
ATOM 2426 N N . THR B 1 111 ? -0.747 -14.672 -5.48 1 97.94 111 THR B N 1
ATOM 2427 C CA . THR B 1 111 ? -1.675 -13.562 -5.699 1 97.94 111 THR B CA 1
ATOM 2428 C C . THR B 1 111 ? -1.21 -12.312 -4.957 1 97.94 111 THR B C 1
ATOM 2430 O O . THR B 1 111 ? -1.375 -11.195 -5.453 1 97.94 111 THR B O 1
ATOM 2433 N N . THR B 1 112 ? -0.581 -12.508 -3.842 1 98.38 112 THR B N 1
ATOM 2434 C CA . THR B 1 112 ? -0.278 -11.375 -2.967 1 98.38 112 THR B CA 1
ATOM 2435 C C . THR B 1 112 ? 1.203 -11.016 -3.041 1 98.38 112 THR B C 1
ATOM 2437 O O . THR B 1 112 ? 1.582 -9.867 -2.793 1 98.38 112 THR B O 1
ATOM 2440 N N . GLY B 1 113 ? 2.016 -12.039 -3.443 1 98.56 113 GLY B N 1
ATOM 2441 C CA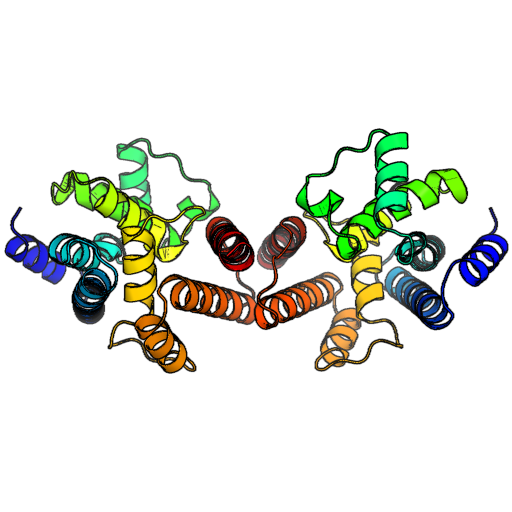 . GLY B 1 113 ? 3.428 -11.898 -3.129 1 98.56 113 GLY B CA 1
ATOM 2442 C C . GLY B 1 113 ? 3.705 -11.844 -1.639 1 98.56 113 GLY B C 1
ATOM 2443 O O . GLY B 1 113 ? 2.881 -12.281 -0.833 1 98.56 113 GLY B O 1
ATOM 2444 N N . ARG B 1 114 ? 4.895 -11.516 -1.325 1 98.25 114 ARG B N 1
ATOM 2445 C CA . ARG B 1 114 ? 5.348 -11.383 0.057 1 98.25 114 ARG B CA 1
ATOM 2446 C C . ARG B 1 114 ? 6.762 -10.812 0.119 1 98.25 114 ARG B C 1
ATOM 2448 O O . ARG B 1 114 ? 7.453 -10.742 -0.898 1 98.25 114 ARG B O 1
ATOM 2455 N N . PRO B 1 115 ? 7.16 -10.281 1.293 1 98.31 115 PRO B N 1
ATOM 2456 C CA . PRO B 1 115 ? 8.578 -9.93 1.425 1 98.31 115 PRO B CA 1
ATOM 2457 C C . PRO B 1 115 ? 9.5 -11.133 1.242 1 98.31 115 PRO B C 1
ATOM 2459 O O . PRO B 1 115 ? 9.141 -12.258 1.593 1 98.31 115 PRO B O 1
ATOM 2462 N N . GLN B 1 116 ? 10.656 -10.953 0.698 1 97.88 116 GLN B N 1
ATOM 2463 C CA . GLN B 1 116 ? 11.711 -11.953 0.531 1 97.88 116 GLN B CA 1
ATOM 2464 C C . GLN B 1 116 ? 11.211 -13.133 -0.299 1 97.88 116 GLN B C 1
ATOM 2466 O O . GLN B 1 116 ? 11.453 -14.289 0.055 1 97.88 116 GLN B O 1
ATOM 2471 N N . MET B 1 117 ? 10.492 -12.828 -1.343 1 98.12 117 MET B N 1
ATOM 2472 C CA . MET B 1 117 ? 10.062 -13.883 -2.26 1 98.12 117 MET B CA 1
ATOM 2473 C C . MET B 1 117 ? 11.266 -14.664 -2.783 1 98.12 117 MET B C 1
ATOM 2475 O O . MET B 1 117 ? 12.258 -14.07 -3.215 1 98.12 117 MET B O 1
ATOM 2479 N N . GLU B 1 118 ? 11.133 -15.984 -2.721 1 98.31 118 GLU B N 1
ATOM 2480 C CA . GLU B 1 118 ? 12.133 -16.844 -3.348 1 98.31 118 GLU B CA 1
ATOM 2481 C C . GLU B 1 118 ? 12 -16.828 -4.867 1 98.31 118 GLU B C 1
ATOM 2483 O O . GLU B 1 118 ? 11.031 -16.281 -5.406 1 98.31 118 GLU B O 1
ATOM 2488 N N . LEU B 1 119 ? 12.992 -17.406 -5.477 1 98.75 119 LEU B N 1
ATOM 2489 C CA . LEU B 1 119 ? 13.062 -17.328 -6.934 1 98.75 119 LEU B CA 1
ATOM 2490 C C . LEU B 1 119 ? 11.805 -17.891 -7.57 1 98.75 119 LEU B C 1
ATOM 2492 O O . LEU B 1 119 ? 11.203 -17.25 -8.438 1 98.75 119 LEU B O 1
ATOM 2496 N N . LEU B 1 120 ? 11.328 -19 -7.098 1 98.94 120 LEU B N 1
ATOM 2497 C CA . LEU B 1 120 ? 10.141 -19.609 -7.695 1 98.94 120 LEU B CA 1
ATOM 2498 C C . LEU B 1 120 ? 8.898 -18.766 -7.395 1 98.94 120 LEU B C 1
ATOM 2500 O O . LEU B 1 120 ? 7.992 -18.672 -8.227 1 98.94 120 LEU B O 1
ATOM 2504 N N . ASP B 1 121 ? 8.828 -18.109 -6.184 1 98.81 121 ASP B N 1
ATOM 2505 C CA . ASP B 1 121 ? 7.727 -17.203 -5.879 1 98.81 121 ASP B CA 1
ATOM 2506 C C . ASP B 1 121 ? 7.59 -16.125 -6.957 1 98.81 121 ASP B C 1
ATOM 2508 O O . ASP B 1 121 ? 6.496 -15.906 -7.484 1 98.81 121 ASP B O 1
ATOM 2512 N N . LYS B 1 122 ? 8.719 -15.539 -7.266 1 98.88 122 LYS B N 1
ATOM 2513 C CA . LYS B 1 122 ? 8.734 -14.453 -8.242 1 98.88 122 LYS B CA 1
ATOM 2514 C C . LYS B 1 122 ? 8.32 -14.953 -9.625 1 98.88 122 LYS B C 1
ATOM 2516 O O . LYS B 1 122 ? 7.57 -14.281 -10.336 1 98.88 122 LYS B O 1
ATOM 2521 N N . ILE B 1 123 ? 8.828 -16.109 -9.945 1 98.94 123 ILE B N 1
ATOM 2522 C CA . ILE B 1 123 ? 8.562 -16.672 -11.266 1 98.94 123 ILE B CA 1
ATOM 2523 C C . ILE B 1 123 ? 7.07 -16.938 -11.43 1 98.94 123 ILE B C 1
ATOM 2525 O O . ILE B 1 123 ? 6.469 -16.547 -12.43 1 98.94 123 ILE B O 1
ATOM 2529 N N . ILE B 1 124 ? 6.441 -17.547 -10.445 1 98.94 124 ILE B N 1
ATOM 2530 C CA . ILE B 1 124 ? 5.031 -17.906 -10.562 1 98.94 124 ILE B CA 1
ATOM 2531 C C . ILE B 1 124 ? 4.172 -16.641 -10.477 1 98.94 124 ILE B C 1
ATOM 2533 O O . ILE B 1 124 ? 3.209 -16.484 -11.227 1 98.94 124 ILE B O 1
ATOM 2537 N N . PHE B 1 125 ? 4.523 -15.766 -9.578 1 98.94 125 PHE B N 1
ATOM 2538 C CA . PHE B 1 125 ? 3.838 -14.484 -9.453 1 98.94 125 PHE B CA 1
ATOM 2539 C C . PHE B 1 125 ? 3.812 -13.75 -10.789 1 98.94 125 PHE B C 1
ATOM 2541 O O . PHE B 1 125 ? 2.752 -13.312 -11.242 1 98.94 125 PHE B O 1
ATOM 2548 N N . LEU B 1 126 ? 4.945 -13.695 -11.453 1 98.94 126 LEU B N 1
ATOM 2549 C CA . LEU B 1 126 ? 5.074 -12.961 -12.711 1 98.94 126 LEU B CA 1
ATOM 2550 C C . LEU B 1 126 ? 4.43 -13.734 -13.852 1 98.94 126 LEU B C 1
ATOM 2552 O O . LEU B 1 126 ? 3.748 -13.148 -14.695 1 98.94 126 LEU B O 1
ATOM 2556 N N . ALA B 1 127 ? 4.637 -15.023 -13.906 1 98.94 127 ALA B N 1
ATOM 2557 C CA . ALA B 1 127 ? 4.062 -15.852 -14.961 1 98.94 127 ALA B CA 1
ATOM 2558 C C . ALA B 1 127 ? 2.543 -15.711 -15 1 98.94 127 ALA B C 1
ATOM 2560 O O . ALA B 1 127 ? 1.95 -15.617 -16.078 1 98.94 127 ALA B O 1
ATOM 2561 N N . ASP B 1 128 ? 1.96 -15.703 -13.844 1 98.88 128 ASP B N 1
ATOM 2562 C CA . ASP B 1 128 ? 0.512 -15.539 -13.734 1 98.88 128 ASP B CA 1
ATOM 2563 C C . ASP B 1 128 ? 0.057 -14.219 -14.352 1 98.88 128 ASP B C 1
ATOM 2565 O O . ASP B 1 128 ? -1.022 -14.148 -14.945 1 98.88 128 ASP B O 1
ATOM 2569 N N . TYR B 1 129 ? 0.876 -13.25 -14.227 1 98.56 129 TYR B N 1
ATOM 2570 C CA . TYR B 1 129 ? 0.536 -11.914 -14.688 1 98.56 129 TYR B CA 1
ATOM 2571 C C . TYR B 1 129 ? 0.754 -11.781 -16.188 1 98.56 129 TYR B C 1
ATOM 2573 O O . TYR B 1 129 ? -0.016 -11.109 -16.875 1 98.56 129 TYR B O 1
ATOM 2581 N N . ILE B 1 130 ? 1.676 -12.477 -16.797 1 98.69 130 ILE B N 1
ATOM 2582 C CA . ILE B 1 130 ? 2.1 -12.102 -18.141 1 98.69 130 ILE B CA 1
ATOM 2583 C C . ILE B 1 130 ? 1.754 -13.219 -19.109 1 98.69 130 ILE B C 1
ATOM 2585 O O . ILE B 1 130 ? 2.02 -13.109 -20.312 1 98.69 130 ILE B O 1
ATOM 2589 N N . GLU B 1 131 ? 1.247 -14.32 -18.625 1 98.69 131 GLU B N 1
ATOM 2590 C CA . GLU B 1 131 ? 0.996 -15.445 -19.516 1 98.69 131 GLU B CA 1
ATOM 2591 C C . GLU B 1 131 ? 0.153 -15.016 -20.719 1 98.69 131 GLU B C 1
ATOM 2593 O O . GLU B 1 131 ? -0.582 -14.031 -20.641 1 98.69 131 GLU B O 1
ATOM 2598 N N . PRO B 1 132 ? 0.263 -15.711 -21.844 1 97.31 132 PRO B N 1
ATOM 2599 C CA . PRO B 1 132 ? -0.128 -15.227 -23.172 1 97.31 132 PRO B CA 1
ATOM 2600 C C . PRO B 1 132 ? -1.609 -14.867 -23.25 1 97.31 132 PRO B C 1
ATOM 2602 O O . PRO B 1 132 ? -1.991 -13.992 -24.031 1 97.31 132 PRO B O 1
ATOM 2605 N N . SER B 1 133 ? -2.438 -15.453 -22.5 1 96.5 133 SER B N 1
ATOM 2606 C CA . SER B 1 133 ? -3.865 -15.195 -22.641 1 96.5 133 SER B CA 1
ATOM 2607 C C . SER B 1 133 ? -4.266 -13.891 -21.953 1 96.5 133 SER B C 1
ATOM 2609 O O . SER B 1 133 ? -5.371 -13.391 -22.172 1 96.5 133 SER B O 1
ATOM 2611 N N . ARG B 1 134 ? -3.385 -13.32 -21.141 1 96.44 134 ARG B N 1
ATOM 2612 C CA . ARG B 1 134 ? -3.648 -12.039 -20.5 1 96.44 134 ARG B CA 1
ATOM 2613 C C . ARG B 1 134 ? -3.496 -10.891 -21.484 1 96.44 134 ARG B C 1
ATOM 2615 O O . ARG B 1 134 ? -2.57 -10.883 -22.297 1 96.44 134 ARG B O 1
ATOM 2622 N N . ASP B 1 135 ? -4.551 -10.047 -21.422 1 94.31 135 ASP B N 1
ATOM 2623 C CA . ASP B 1 135 ? -4.52 -8.891 -22.312 1 94.31 135 ASP B CA 1
ATOM 2624 C C . ASP B 1 135 ? -5.078 -7.652 -21.625 1 94.31 135 ASP B C 1
ATOM 2626 O O . ASP B 1 135 ? -6.277 -7.566 -21.359 1 94.31 135 ASP B O 1
ATOM 2630 N N . PHE B 1 136 ? -4.27 -6.75 -21.266 1 93.5 136 PHE B N 1
ATOM 2631 C CA . PHE B 1 136 ? -4.633 -5.469 -20.672 1 93.5 136 PHE B CA 1
ATOM 2632 C C . PHE B 1 136 ? -3.561 -4.422 -20.938 1 93.5 136 PHE B C 1
ATOM 2634 O O . PHE B 1 136 ? -2.424 -4.762 -21.266 1 93.5 136 PHE B O 1
ATOM 2641 N N . PRO B 1 137 ? -3.885 -3.193 -20.891 1 92 137 PRO B N 1
ATOM 2642 C CA . PRO B 1 137 ? -2.938 -2.131 -21.234 1 92 137 PRO B CA 1
ATOM 2643 C C . PRO B 1 137 ? -1.651 -2.199 -20.406 1 92 137 PRO B C 1
ATOM 2645 O O . PRO B 1 137 ? -1.702 -2.375 -19.188 1 92 137 PRO B O 1
ATOM 2648 N N . GLY B 1 138 ? -0.505 -2.16 -21.047 1 93 138 GLY B N 1
ATOM 2649 C CA . GLY B 1 138 ? 0.788 -2.076 -20.391 1 93 138 GLY B CA 1
ATOM 2650 C C . GLY B 1 138 ? 1.444 -3.428 -20.188 1 93 138 GLY B C 1
ATOM 2651 O O . GLY B 1 138 ? 2.604 -3.506 -19.766 1 93 138 GLY B O 1
ATOM 2652 N N . ILE B 1 139 ? 0.723 -4.484 -20.562 1 96.94 139 ILE B N 1
ATOM 2653 C CA . ILE B 1 139 ? 1.22 -5.82 -20.25 1 96.94 139 ILE B CA 1
ATOM 2654 C C . ILE B 1 139 ? 2.482 -6.105 -21.062 1 96.94 139 ILE B C 1
ATOM 2656 O O . ILE B 1 139 ? 3.381 -6.812 -20.594 1 96.94 139 ILE B O 1
ATOM 2660 N N . ASN B 1 140 ? 2.584 -5.574 -22.281 1 96.94 140 ASN B N 1
ATOM 2661 C CA . ASN B 1 140 ? 3.736 -5.84 -23.125 1 96.94 140 ASN B CA 1
ATOM 2662 C C . ASN B 1 140 ? 5.012 -5.234 -22.562 1 96.94 140 ASN B C 1
ATOM 2664 O O . ASN B 1 140 ? 6.102 -5.773 -22.75 1 96.94 140 ASN B O 1
ATOM 2668 N N . ILE B 1 141 ? 4.859 -4.137 -21.844 1 96.62 141 ILE B N 1
ATOM 2669 C CA . ILE B 1 141 ? 6.012 -3.539 -21.172 1 96.62 141 ILE B CA 1
ATOM 2670 C C . ILE B 1 141 ? 6.523 -4.484 -20.094 1 96.62 141 ILE B C 1
ATOM 2672 O O . ILE B 1 141 ? 7.73 -4.684 -19.953 1 96.62 141 ILE B O 1
ATOM 2676 N N . ILE B 1 142 ? 5.641 -5.117 -19.391 1 98 142 ILE B N 1
ATOM 2677 C CA . ILE B 1 142 ? 6.016 -6.027 -18.312 1 98 142 ILE B CA 1
ATOM 2678 C C . ILE B 1 142 ? 6.645 -7.289 -18.891 1 98 142 ILE B C 1
ATOM 2680 O O . ILE B 1 142 ? 7.633 -7.801 -18.359 1 98 142 ILE B O 1
ATOM 2684 N N . ARG B 1 143 ? 6.086 -7.773 -20.047 1 98.44 143 ARG B N 1
ATOM 2685 C CA . ARG B 1 143 ? 6.652 -8.93 -20.734 1 98.44 143 ARG B CA 1
ATOM 2686 C C . ARG B 1 143 ? 8.07 -8.633 -21.219 1 98.44 143 ARG B C 1
ATOM 2688 O O . ARG B 1 143 ? 8.953 -9.484 -21.125 1 98.44 143 ARG B O 1
ATOM 2695 N N . ARG B 1 144 ? 8.266 -7.414 -21.672 1 97.62 144 ARG B N 1
ATOM 2696 C CA . ARG B 1 144 ? 9.602 -7.016 -22.094 1 97.62 144 ARG B CA 1
ATOM 2697 C C . ARG B 1 144 ? 10.555 -6.938 -20.906 1 97.62 144 ARG B C 1
ATOM 2699 O O . ARG B 1 144 ? 11.695 -7.402 -21 1 97.62 144 ARG B O 1
ATOM 2706 N N . ASN B 1 145 ? 10.078 -6.336 -19.812 1 97.06 145 ASN B N 1
ATOM 2707 C CA . ASN B 1 145 ? 10.891 -6.254 -18.609 1 97.06 145 ASN B CA 1
ATOM 2708 C C . ASN B 1 145 ? 11.273 -7.637 -18.094 1 97.06 145 ASN B C 1
ATOM 2710 O O . ASN B 1 145 ? 12.367 -7.824 -17.547 1 97.06 145 ASN B O 1
ATOM 2714 N N . ALA B 1 146 ? 10.367 -8.633 -18.266 1 98.25 146 ALA B N 1
ATOM 2715 C CA . ALA B 1 146 ? 10.578 -9.992 -17.797 1 98.25 146 ALA B CA 1
ATOM 2716 C C . ALA B 1 146 ? 11.781 -10.633 -18.484 1 98.25 146 ALA B C 1
ATOM 2718 O O . ALA B 1 146 ? 12.43 -11.523 -17.938 1 98.25 146 ALA B O 1
ATOM 2719 N N . GLN B 1 147 ? 12.047 -10.094 -19.719 1 97.56 147 GLN B N 1
ATOM 2720 C CA . GLN B 1 147 ? 13.164 -10.633 -20.484 1 97.56 147 GLN B CA 1
ATOM 2721 C C . GLN B 1 147 ? 14.484 -10 -20.047 1 97.56 147 GLN B C 1
ATOM 2723 O O . GLN B 1 147 ? 15.555 -10.531 -20.359 1 97.56 147 GLN B O 1
ATOM 2728 N N . LYS B 1 148 ? 14.422 -8.945 -19.344 1 97.62 148 LYS B N 1
ATOM 2729 C CA . LYS B 1 148 ? 15.633 -8.195 -19.016 1 97.62 148 LYS B CA 1
ATOM 2730 C C . LYS B 1 148 ? 16.031 -8.406 -17.562 1 97.62 148 LYS B C 1
ATOM 2732 O O . LYS B 1 148 ? 17.219 -8.609 -17.266 1 97.62 148 LYS B O 1
ATOM 2737 N N . ASN B 1 149 ? 15.109 -8.328 -16.656 1 97.94 149 ASN B N 1
ATOM 2738 C CA . ASN B 1 149 ? 15.375 -8.445 -15.234 1 97.94 149 ASN B CA 1
ATOM 2739 C C . ASN B 1 149 ? 14.133 -8.906 -14.469 1 97.94 149 ASN B C 1
ATOM 2741 O O . ASN B 1 149 ? 13.094 -8.242 -14.516 1 97.94 149 ASN B O 1
ATOM 2745 N N . LEU B 1 150 ? 14.242 -9.977 -13.758 1 98.56 150 LEU B N 1
ATOM 2746 C CA . LEU B 1 150 ? 13.102 -10.578 -13.078 1 98.56 150 LEU B CA 1
ATOM 2747 C C . LEU B 1 150 ? 12.539 -9.648 -12.023 1 98.56 150 LEU B C 1
ATOM 2749 O O . LEU B 1 150 ? 11.328 -9.422 -11.969 1 98.56 150 LEU B O 1
ATOM 2753 N N . ASP B 1 151 ? 13.406 -9.07 -11.211 1 97.94 151 ASP B N 1
ATOM 2754 C CA . ASP B 1 151 ? 12.961 -8.211 -10.117 1 97.94 151 ASP B CA 1
ATOM 2755 C C . ASP B 1 151 ? 12.25 -6.969 -10.648 1 97.94 151 ASP B C 1
ATOM 2757 O O . ASP B 1 151 ? 11.227 -6.547 -10.102 1 97.94 151 ASP B O 1
ATOM 2761 N N . THR B 1 152 ? 12.766 -6.41 -11.734 1 97.31 152 THR B N 1
ATOM 2762 C CA . THR B 1 152 ? 12.133 -5.242 -12.344 1 97.31 152 THR B CA 1
ATOM 2763 C C . THR B 1 152 ? 10.742 -5.59 -12.867 1 97.31 152 THR B C 1
ATOM 2765 O O . THR B 1 152 ? 9.805 -4.812 -12.703 1 97.31 152 THR B O 1
ATOM 2768 N N . ALA B 1 153 ? 10.648 -6.734 -13.469 1 98.5 153 ALA B N 1
ATOM 2769 C CA . ALA B 1 153 ? 9.359 -7.164 -14.008 1 98.5 153 ALA B CA 1
ATOM 2770 C C . ALA B 1 153 ? 8.359 -7.449 -12.898 1 98.5 153 ALA B C 1
ATOM 2772 O O . ALA B 1 153 ? 7.188 -7.074 -12.992 1 98.5 153 ALA B O 1
ATOM 2773 N N . VAL B 1 154 ? 8.805 -8.094 -11.82 1 98.69 154 VAL B N 1
ATOM 2774 C CA . VAL B 1 154 ? 7.945 -8.383 -10.68 1 98.69 154 VAL B CA 1
ATOM 2775 C C . VAL B 1 154 ? 7.465 -7.078 -10.047 1 98.69 154 VAL B C 1
ATOM 2777 O O . VAL B 1 154 ? 6.285 -6.941 -9.711 1 98.69 154 VAL B O 1
ATOM 2780 N N . LEU B 1 155 ? 8.336 -6.117 -9.93 1 98.12 155 LEU B N 1
ATOM 2781 C CA . LEU B 1 155 ? 7.953 -4.812 -9.398 1 98.12 155 LEU B CA 1
ATOM 2782 C C . LEU B 1 155 ? 6.887 -4.16 -10.266 1 98.12 155 LEU B C 1
ATOM 2784 O O . LEU B 1 155 ? 5.922 -3.594 -9.75 1 98.12 155 LEU B O 1
ATOM 2788 N N . SER B 1 156 ? 7.082 -4.258 -11.57 1 97.75 156 SER B N 1
ATOM 2789 C CA . SER B 1 156 ? 6.109 -3.688 -12.492 1 97.75 156 SER B CA 1
ATOM 2790 C C . SER B 1 156 ? 4.742 -4.34 -12.328 1 97.75 156 SER B C 1
ATOM 2792 O O . SER B 1 156 ? 3.713 -3.664 -12.398 1 97.75 156 SER B O 1
ATOM 2794 N N . ALA B 1 157 ? 4.742 -5.602 -12.141 1 98.31 157 ALA B N 1
ATOM 2795 C CA . ALA B 1 157 ? 3.488 -6.32 -11.922 1 98.31 157 ALA B CA 1
ATOM 2796 C C . ALA B 1 157 ? 2.83 -5.895 -10.617 1 98.31 157 ALA B C 1
ATOM 2798 O O . ALA B 1 157 ? 1.616 -5.691 -10.562 1 98.31 157 ALA B O 1
ATOM 2799 N N . TYR B 1 158 ? 3.645 -5.758 -9.516 1 98.5 158 TYR B N 1
ATOM 2800 C CA . TYR B 1 158 ? 3.141 -5.219 -8.258 1 98.5 158 TYR B CA 1
ATOM 2801 C C . TYR B 1 158 ? 2.48 -3.861 -8.469 1 98.5 158 TYR B C 1
ATOM 2803 O O . TYR B 1 158 ? 1.349 -3.639 -8.039 1 98.5 158 TYR B O 1
ATOM 2811 N N . ASP B 1 159 ? 3.213 -2.994 -9.156 1 98.12 159 ASP B N 1
ATOM 2812 C CA . ASP B 1 159 ? 2.736 -1.63 -9.352 1 98.12 159 ASP B CA 1
ATOM 2813 C C . ASP B 1 159 ? 1.439 -1.615 -10.164 1 98.12 159 ASP B C 1
ATOM 2815 O O . ASP B 1 159 ? 0.512 -0.868 -9.844 1 98.12 159 ASP B O 1
ATOM 2819 N N . ALA B 1 160 ? 1.4 -2.428 -11.164 1 97.44 160 ALA B N 1
ATOM 2820 C CA . ALA B 1 160 ? 0.198 -2.504 -11.992 1 97.44 160 ALA B CA 1
ATOM 2821 C C . ALA B 1 160 ? -0.991 -3.018 -11.188 1 97.44 160 ALA B C 1
ATOM 2823 O O . ALA B 1 160 ? -2.105 -2.506 -11.312 1 97.44 160 ALA B O 1
ATOM 2824 N N . THR B 1 161 ? -0.762 -3.982 -10.367 1 97.5 161 THR B N 1
ATOM 2825 C CA . THR B 1 161 ? -1.812 -4.547 -9.523 1 97.5 161 THR B CA 1
ATOM 2826 C C . THR B 1 161 ? -2.32 -3.512 -8.523 1 97.5 161 THR B C 1
ATOM 2828 O O . THR B 1 161 ? -3.529 -3.336 -8.367 1 97.5 161 THR B O 1
ATOM 2831 N N . ILE B 1 162 ? -1.436 -2.805 -7.918 1 98.31 162 ILE B N 1
ATOM 2832 C CA . ILE B 1 162 ? -1.806 -1.8 -6.926 1 98.31 162 ILE B CA 1
ATOM 2833 C C . ILE B 1 162 ? -2.578 -0.669 -7.605 1 98.31 162 ILE B C 1
ATOM 2835 O O . ILE B 1 162 ? -3.594 -0.205 -7.082 1 98.31 162 ILE B O 1
ATOM 2839 N N . ARG B 1 163 ? -2.129 -0.25 -8.781 1 97.81 163 ARG B N 1
ATOM 2840 C CA . ARG B 1 163 ? -2.842 0.782 -9.523 1 97.81 163 ARG B CA 1
ATOM 2841 C C . ARG B 1 163 ? -4.273 0.349 -9.828 1 97.81 163 ARG B C 1
ATOM 2843 O O . ARG B 1 163 ? -5.207 1.141 -9.688 1 97.81 163 ARG B O 1
ATOM 2850 N N . HIS B 1 164 ? -4.332 -0.817 -10.242 1 97.12 164 HIS B N 1
ATOM 2851 C CA . HIS B 1 164 ? -5.648 -1.353 -10.562 1 97.12 164 HIS B CA 1
ATOM 2852 C C . HIS B 1 164 ? -6.562 -1.316 -9.336 1 97.12 164 HIS B C 1
ATOM 2854 O O . HIS B 1 164 ? -7.723 -0.901 -9.438 1 97.12 164 HIS B O 1
ATOM 2860 N N . LEU B 1 165 ? -6.074 -1.72 -8.195 1 97.56 165 LEU B N 1
ATOM 2861 C CA . LEU B 1 165 ? -6.863 -1.747 -6.965 1 97.56 165 LEU B CA 1
ATOM 2862 C C . LEU B 1 165 ? -7.211 -0.333 -6.512 1 97.56 165 LEU B C 1
ATOM 2864 O O . LEU B 1 165 ? -8.297 -0.096 -5.984 1 97.56 165 LEU B O 1
ATOM 2868 N N . LEU B 1 166 ? -6.25 0.607 -6.688 1 97.81 166 LEU B N 1
ATOM 2869 C CA . LEU B 1 166 ? -6.551 2.01 -6.418 1 97.81 166 LEU B CA 1
ATOM 2870 C C . LEU B 1 166 ? -7.711 2.494 -7.277 1 97.81 166 LEU B C 1
ATOM 2872 O O . LEU B 1 166 ? -8.641 3.133 -6.777 1 97.81 166 LEU B O 1
ATOM 2876 N N . ASP B 1 167 ? -7.688 2.17 -8.57 1 96.56 167 ASP B N 1
ATOM 2877 C CA . ASP B 1 167 ? -8.719 2.59 -9.516 1 96.56 167 ASP B CA 1
ATOM 2878 C C . ASP B 1 167 ? -10.086 2.055 -9.109 1 96.56 167 ASP B C 1
ATOM 2880 O O . ASP B 1 167 ? -11.102 2.744 -9.258 1 96.56 167 ASP B O 1
ATOM 2884 N N . GLN B 1 168 ? -10.109 0.904 -8.539 1 95.94 168 GLN B N 1
ATOM 2885 C CA . GLN B 1 168 ? -11.367 0.254 -8.18 1 95.94 168 GLN B CA 1
ATOM 2886 C C . GLN B 1 168 ? -11.773 0.6 -6.75 1 95.94 168 GLN B C 1
ATOM 2888 O O . GLN B 1 168 ? -12.812 0.147 -6.27 1 95.94 168 GLN B O 1
ATOM 2893 N N . LYS B 1 169 ? -10.977 1.42 -6.066 1 96.31 169 LYS B N 1
ATOM 2894 C CA . LYS B 1 169 ? -11.203 1.761 -4.664 1 96.31 169 LYS B CA 1
ATOM 2895 C C . LYS B 1 169 ? -11.375 0.506 -3.812 1 96.31 169 LYS B C 1
ATOM 2897 O O . LYS B 1 169 ? -12.305 0.413 -3.012 1 96.31 169 LYS B O 1
ATOM 2902 N N . GLU B 1 170 ? -10.477 -0.432 -4.07 1 96.44 170 GLU B N 1
ATOM 2903 C CA . GLU B 1 170 ? -10.523 -1.698 -3.346 1 96.44 170 GLU B CA 1
ATOM 2904 C C . GLU B 1 170 ? -9.453 -1.76 -2.264 1 96.44 170 GLU B C 1
ATOM 2906 O O . GLU B 1 170 ? -8.445 -1.053 -2.342 1 96.44 170 GLU B O 1
ATOM 2911 N N . TYR B 1 171 ? -9.75 -2.539 -1.242 1 96.94 171 TYR B N 1
ATOM 2912 C CA . TYR B 1 171 ? -8.773 -2.869 -0.214 1 96.94 171 TYR B CA 1
ATOM 2913 C C . TYR B 1 171 ? -7.547 -3.537 -0.824 1 96.94 171 TYR B C 1
ATOM 2915 O O . TYR B 1 171 ? -7.668 -4.363 -1.73 1 96.94 171 TYR B O 1
ATOM 2923 N N . ILE B 1 172 ? -6.352 -3.166 -0.417 1 97.69 172 ILE B N 1
ATOM 2924 C CA . ILE B 1 172 ? -5.098 -3.766 -0.859 1 97.69 172 ILE B CA 1
ATOM 2925 C C . ILE B 1 172 ? -4.512 -4.621 0.262 1 97.69 172 ILE B C 1
ATOM 2927 O O . ILE B 1 172 ? -4.141 -4.102 1.318 1 97.69 172 ILE B O 1
ATOM 2931 N N . TYR B 1 173 ? -4.449 -5.898 0.034 1 98 173 TYR B N 1
ATOM 2932 C CA . TYR B 1 173 ? -3.963 -6.812 1.061 1 98 173 TYR B CA 1
ATOM 2933 C C . TYR B 1 173 ? -2.523 -6.492 1.443 1 98 173 TYR B C 1
ATOM 2935 O O . TYR B 1 173 ? -1.7 -6.18 0.58 1 98 173 TYR B O 1
ATOM 2943 N N . GLU B 1 174 ? -2.141 -6.617 2.662 1 97.06 174 GLU B N 1
ATOM 2944 C CA . GLU B 1 174 ? -0.896 -6.125 3.248 1 97.06 174 GLU B CA 1
ATOM 2945 C C . GLU B 1 174 ? 0.319 -6.75 2.566 1 97.06 174 GLU B C 1
ATOM 2947 O O . GLU B 1 174 ? 1.315 -6.07 2.318 1 97.06 174 GLU B O 1
ATOM 2952 N N . LEU B 1 175 ? 0.242 -7.988 2.27 1 98.06 175 LEU B N 1
ATOM 2953 C CA . LEU B 1 175 ? 1.401 -8.664 1.696 1 98.06 175 LEU B CA 1
ATOM 2954 C C . LEU B 1 175 ? 1.763 -8.07 0.341 1 98.06 175 LEU B C 1
ATOM 2956 O O . LEU B 1 175 ? 2.939 -8.008 -0.022 1 98.06 175 LEU B O 1
ATOM 2960 N N . THR B 1 176 ? 0.735 -7.613 -0.387 1 98.44 176 THR B N 1
ATOM 2961 C CA . THR B 1 176 ? 0.982 -7.008 -1.691 1 98.44 176 THR B CA 1
ATOM 2962 C C . THR B 1 176 ? 1.857 -5.766 -1.556 1 98.44 176 THR B C 1
ATOM 2964 O O . THR B 1 176 ? 2.883 -5.645 -2.23 1 98.44 176 THR B O 1
ATOM 2967 N N . PHE B 1 177 ? 1.533 -4.996 -0.613 1 97.25 177 PHE B N 1
ATOM 2968 C CA . PHE B 1 177 ? 2.281 -3.764 -0.389 1 97.25 177 PHE B CA 1
ATOM 2969 C C . PHE B 1 177 ? 3.643 -4.062 0.229 1 97.25 177 PHE B C 1
ATOM 2971 O O . PHE B 1 177 ? 4.645 -3.455 -0.151 1 97.25 177 PHE B O 1
ATOM 2978 N N . LEU B 1 178 ? 3.66 -4.938 1.17 1 98.12 178 LEU B N 1
ATOM 2979 C CA . LEU B 1 178 ? 4.91 -5.27 1.847 1 98.12 178 LEU B CA 1
ATOM 2980 C C . LEU B 1 178 ? 5.891 -5.934 0.885 1 98.12 178 LEU B C 1
ATOM 2982 O O . LEU B 1 178 ? 7.098 -5.688 0.956 1 98.12 178 LEU B O 1
ATOM 2986 N N . GLY B 1 179 ? 5.344 -6.801 0.037 1 98.56 179 GLY B N 1
ATOM 2987 C CA . GLY B 1 179 ? 6.184 -7.418 -0.978 1 98.56 179 GLY B CA 1
ATOM 2988 C C . GLY B 1 179 ? 6.777 -6.418 -1.95 1 98.56 179 GLY B C 1
ATOM 2989 O O . GLY B 1 179 ? 7.965 -6.48 -2.264 1 98.56 179 GLY B O 1
ATOM 2990 N N . ARG B 1 180 ? 5.949 -5.52 -2.453 1 98.62 180 ARG B N 1
ATOM 2991 C CA . ARG B 1 180 ? 6.414 -4.453 -3.336 1 98.62 180 ARG B CA 1
ATOM 2992 C C . ARG B 1 180 ? 7.504 -3.623 -2.668 1 98.62 180 ARG B C 1
ATOM 2994 O O . ARG B 1 180 ? 8.547 -3.354 -3.271 1 98.62 180 ARG B O 1
ATOM 3001 N N . ASN B 1 181 ? 7.297 -3.236 -1.424 1 98.12 181 ASN B N 1
ATOM 3002 C CA . ASN B 1 181 ? 8.258 -2.43 -0.677 1 98.12 181 ASN B CA 1
ATOM 3003 C C . ASN B 1 181 ? 9.57 -3.176 -0.463 1 98.12 181 ASN B C 1
ATOM 3005 O O . ASN B 1 181 ? 10.641 -2.572 -0.495 1 98.12 181 ASN B O 1
ATOM 3009 N N . ASP B 1 182 ? 9.469 -4.441 -0.169 1 97.94 182 ASP B N 1
ATOM 3010 C CA . ASP B 1 182 ? 10.664 -5.262 0.015 1 97.94 182 ASP B CA 1
ATOM 3011 C C . ASP B 1 182 ? 11.523 -5.27 -1.247 1 97.94 182 ASP B C 1
ATOM 3013 O O . ASP B 1 182 ? 12.75 -5.16 -1.17 1 97.94 182 ASP B O 1
ATOM 3017 N N . LEU B 1 183 ? 10.852 -5.406 -2.357 1 97.5 183 LEU B N 1
ATOM 3018 C CA . LEU B 1 183 ? 11.555 -5.406 -3.633 1 97.5 183 LEU B CA 1
ATOM 3019 C C . LEU B 1 183 ? 12.234 -4.062 -3.879 1 97.5 183 LEU B C 1
ATOM 3021 O O . LEU B 1 183 ? 13.367 -4.012 -4.359 1 97.5 183 LEU B O 1
ATOM 3025 N N . ILE B 1 184 ? 11.594 -2.934 -3.553 1 97 184 ILE B N 1
ATOM 3026 C CA . ILE B 1 184 ? 12.133 -1.587 -3.684 1 97 184 ILE B CA 1
ATOM 3027 C C . ILE B 1 184 ? 13.398 -1.459 -2.842 1 97 184 ILE B C 1
ATOM 3029 O O . ILE B 1 184 ? 14.422 -0.961 -3.318 1 97 184 ILE B O 1
ATOM 3033 N N . LYS B 1 185 ? 13.352 -1.944 -1.639 1 94.69 185 LYS B N 1
ATOM 3034 C CA . LYS B 1 185 ? 14.5 -1.864 -0.746 1 94.69 185 LYS B CA 1
ATOM 3035 C C . LYS B 1 185 ? 15.688 -2.646 -1.305 1 94.69 185 LYS B C 1
ATOM 3037 O O . LYS B 1 185 ? 16.828 -2.195 -1.221 1 94.69 185 LYS B O 1
ATOM 3042 N N . HIS B 1 186 ? 15.43 -3.752 -1.864 1 92.88 186 HIS B N 1
ATOM 3043 C CA . HIS B 1 186 ? 16.484 -4.625 -2.359 1 92.88 186 HIS B CA 1
ATOM 3044 C C . HIS B 1 186 ? 17.078 -4.09 -3.66 1 92.88 186 HIS B C 1
ATOM 3046 O O . HIS B 1 186 ? 18.281 -4.25 -3.918 1 92.88 186 HIS B O 1
ATOM 3052 N N . MET B 1 187 ? 16.203 -3.52 -4.512 1 90.81 187 MET B N 1
ATOM 3053 C CA . MET B 1 187 ? 16.656 -3 -5.801 1 90.81 187 MET B CA 1
ATOM 3054 C C . MET B 1 187 ? 17.422 -1.693 -5.617 1 90.81 187 MET B C 1
ATOM 3056 O O . MET B 1 187 ? 18.281 -1.353 -6.434 1 90.81 187 MET B O 1
ATOM 3060 N N . GLY B 1 188 ? 16.984 -0.834 -4.641 1 76.56 188 GLY B N 1
ATOM 3061 C CA . GLY B 1 188 ? 17.703 0.402 -4.348 1 76.56 188 GLY B CA 1
ATOM 3062 C C . GLY B 1 188 ? 19.078 0.177 -3.754 1 76.56 188 GLY B C 1
ATOM 3063 O O . GLY B 1 188 ? 19.953 1.022 -3.889 1 76.56 188 GLY B O 1
ATOM 3064 N N . ASN B 1 189 ? 19.25 -0.881 -2.98 1 63.56 189 ASN B N 1
ATOM 3065 C CA . ASN B 1 189 ? 20.547 -1.245 -2.402 1 63.56 189 ASN B CA 1
ATOM 3066 C C . ASN B 1 189 ? 21.469 -1.871 -3.443 1 63.56 189 ASN B C 1
ATOM 3068 O O . ASN B 1 189 ? 22.609 -2.225 -3.137 1 63.56 189 ASN B O 1
ATOM 3072 N N . LYS B 1 190 ? 20.953 -2.186 -4.613 1 49.69 190 LYS B N 1
ATOM 3073 C CA . LYS B 1 190 ? 21.812 -2.74 -5.652 1 49.69 190 LYS B CA 1
ATOM 3074 C C . LYS B 1 190 ? 22.438 -1.634 -6.5 1 49.69 190 LYS B C 1
ATOM 3076 O O . LYS B 1 190 ? 21.812 -0.592 -6.723 1 49.69 190 LYS B O 1
#

InterPro domains:
  IPR003607 HD/PDEase domain [SM00471] (14-142)
  IPR003607 HD/PDEase domain [cd00077] (16-137)
  IPR005249 Ap4A hydrolase [TIGR00488] (10-181)
  IPR006674 HD domain [PF01966] (18-131)
  IPR051094 Diverse Catalytic Activities Enzymes [PTHR35795] (5-185)

pLDDT: mean 97.27, std 4.89, range [49.0, 98.94]

Solvent-accessible surface area (backbone atoms only — not comparable to full-atom values): 19646 Å² total; per-residue (Å²): 117,55,70,69,58,51,51,52,52,44,56,73,70,38,55,71,68,57,38,52,48,24,49,31,12,12,52,38,12,23,54,49,18,57,74,73,74,45,63,30,68,58,33,23,51,34,21,53,42,34,59,70,30,57,86,54,55,55,66,58,38,46,47,53,32,54,76,69,68,56,87,69,56,70,70,44,67,71,27,54,84,56,33,17,15,50,30,12,20,51,41,38,35,75,74,52,61,49,78,55,61,64,46,34,49,19,18,35,30,36,82,42,49,36,60,82,60,48,72,56,28,50,39,39,32,40,15,66,64,58,17,76,84,59,83,59,94,66,48,65,57,38,51,53,34,50,74,74,35,60,70,60,17,41,47,47,50,44,48,52,52,50,50,51,31,55,74,66,68,47,75,71,61,65,40,37,55,47,16,43,37,42,51,42,56,56,57,68,75,96,119,55,68,68,56,50,52,52,52,42,56,72,72,38,55,71,68,56,38,52,48,22,50,31,13,11,52,39,12,23,54,48,18,58,73,73,73,46,63,28,69,59,32,23,52,33,21,52,41,33,57,71,30,57,86,55,55,54,68,57,38,46,48,53,32,56,75,69,66,56,88,70,57,70,68,44,66,71,27,55,86,56,33,17,14,51,30,13,20,51,41,38,36,75,73,51,60,50,78,56,60,64,45,34,48,19,18,33,30,36,83,42,49,35,59,84,60,49,74,58,28,50,38,40,32,40,15,64,63,57,17,78,85,59,84,59,94,66,49,68,59,39,52,54,32,51,74,74,35,61,68,62,17,42,46,47,51,45,48,51,51,51,49,52,32,56,76,66,68,46,75,71,60,65,42,38,54,46,16,42,38,42,50,43,56,56,57,68,73,97

Organism: NCBI:txid592028

Radius of gyration: 24.44 Å; Cα contacts (8 Å, |Δi|>4): 544; chains: 2; bounding box: 43×74×48 Å

Foldseek 3Di:
DDPVVLLVVLPVQDDPVVSVLLQLLLVQLLVLCVQPPHDSNLLSSLSNQLQSQLPPDLVVLLVQCVVVVNDDDPVQSNDSQLSSQLSSLSCCCPVVNDPDVLSSVLSNPLRQAAAPNDPSVLSSVLSSQQGPVDDDPPSVVLVVVSNPDSLVSSLVSLVVVVVVCVVVVHDRDPRSVNRSVNSVVVVVVD/DDPVVLLVVLPVQDDPVVSVLLQLLLVQLLVLCVQVPHDSNLLSSLSNQLQSQLPPDLVVLLVQCVVVVNDDDPVQSNDSQLSSQLSSLSCCCPVVNDPDVLSSVLSNPLRQAAAPRDPSVLSSVLSSQQGPVDDDPPSVVLVVVSNPDSLVSSLVSLVVVVVVCVVVVHDRDPRSVNRSVNSVVVVVVD

Secondary structure (DSSP, 8-state):
--HHHHHHHHHHHS-HHHHHHHHHHHHHHHHHHHHHTS-HHHHHHHHHHTTTTTTS-HHHHHHHHHHTT----HHHHT-HHHHHHHHHHHHHHHTT----HHHHHHHHTTTT--TT--HHHHHHHHHHHH-TT---TTHHHHHHHHHH-HHHHHHHHHHHHHHHHHHTT----HHHHHHHHHHHHHHH--/--HHHHHHHHHHHS-HHHHHHHHHHHHHHHHHHHHHTS-HHHHHHHHHHTTTTTTS-HHHHHHHHHHTT----HHHHT-HHHHHHHHHHHHHHHTT----HHHHHHHHTTTT--TT--HHHHHHHHHHHH-TT---TTHHHHHHHHHH-HHHHHHHHHHHHHHHHHHTT----HHHHHHHHHHHHHHH--

Nearest PDB structures (foldseek):
  3ccg-assembly1_A-2  TM=9.740E-01  e=4.928E-14  Clostridium acetobutylicum ATCC 824
  2o08-assembly1_B  TM=9.513E-01  e=4.191E-13  Halalkalibacterium halodurans
  8jk9-assembly1_A  TM=9.462E-01  e=9.472E-12  Streptococcus pneumoniae TIGR4
  2ogi-assembly1_A  TM=9.430E-01  e=1.374E-11  Streptococcus agalactiae serogroup V
  8wmy-assembly1_B-2  TM=9.420E-01  e=1.817E-11  Staphylococcus

Sequence (380 aa):
MKLTDIKKDLKNRLSERRYVHSAGVAASAYILAEKYGYNPKKAELAGWLHDCAKEMKLEEMQDIIDEQNLQVDEYMRSSRALLHGPAGSIMAKTIYGIKDRDIQNSIFFHTTGRPQMELLDKIIFLADYIEPSRDFPGINIIRRNAQKNLDTAVLSAYDATIRHLLDQKEYIYELTFLGRNDLIKHMGNKMKLTDIKKDLKNRLSERRYVHSAGVAASAYILAEKYGYNPKKAELAGWLHDCAKEMKLEEMQDIIDEQNLQVDEYMRSSRALLHGPAGSIMAKTIYGIKDRDIQNSIFFHTTGRPQMELLDKIIFLADYIEPSRDFPGINIIRRNAQKNLDTAVLSAYDATIRHLLDQKEYIYELTFLGRNDLIKHMGNK